Protein 3V4H (pdb70)

CATH classification: 2.30.110.20

Radius of gyration: 21.02 Å; Cα contacts (8 Å, |Δi|>4): 697; chains: 2; bounding box: 46×62×38 Å

B-factor: mean 67.13, std 16.19, range [36.01, 135.52]

Organism: Yersinia pestis (NCBI:txid632)

Solvent-accessible surface area: 14173 Å² total; per-residue (Å²): 101,50,2,0,100,8,51,68,4,88,0,69,4,161,32,95,109,8,79,64,19,0,89,9,56,55,84,96,59,89,78,62,134,230,158,29,77,46,44,49,0,10,3,16,0,72,1,8,36,0,0,0,43,0,0,25,31,2,11,125,36,91,105,4,162,85,2,46,0,3,16,29,162,136,60,57,51,18,17,0,86,2,50,48,1,50,1,14,89,0,41,4,46,9,36,112,162,96,94,6,114,1,58,0,69,1,38,22,55,93,11,45,67,27,103,20,87,60,122,157,134,67,23,74,99,69,52,116,82,86,126,78,10,1,0,114,8,59,72,3,87,0,89,5,150,33,94,113,8,104,62,15,1,68,2,11,30,6,66,2,39,0,23,149,235,18,74,48,41,44,0,10,2,14,1,39,68,22,98,0,7,88,62,0,70,44,32,34,138,128,35,103,112,3,162,79,2,51,0,2,4,30,83,132,136,62,57,8,0,20,0,101,2,58,54,0,58,3,61,122,29,76,100,74,53,91,192,179,90,143,57,109,2,63,0,73,0,42,25,61,104,3,46,1,32,12,40,46,159,216,73,40,86,30,53,3,97,49,74,148

Secondary structure (DSSP, 8-state):
-EEEEETTB------STTTTSEEPSEEE--EE----EEPPEEEEEES-TTHHHHHHHHHHT--EEEEEEEEE---EEEEEEEEEEEEEEEEEEEES----EEEEEEE-SEEEEEEEE-----EEEEEEEE-/-EEEEETTB------STTTTSEEPSEEEEEEE---EEPPEEEEEES-TTHHHHHHHHHHT-EEEEEEEEEE----EEEEEEEEEEEEEEEEEE-----S-EEEEEEE-SEEEEEEE-----EEEEEEE-

Nearest PDB structures (foldseek):
  3v4h-assembly1_B  TM=1.008E+00  e=1.079E-26  Yersinia pestis
  3v4h-assembly1_A  TM=9.904E-01  e=1.139E-23  Yersinia pestis
  4tv4-assembly1_A-2  TM=9.757E-01  e=1.762E-17  Burkholderia pseudomallei 1710b
  4tv4-assembly1_C-2  TM=9.560E-01  e=6.216E-17  Burkholderia pseudomallei 1710b
  4hkh-assembly2_B  TM=8.668E-01  e=2.189E-11  Escherichia coli 042

Sequence (260 aa):
DMFIKIDGIEGESLDANHKNEIQVLAWNWDVAQHKASVSDFCCFAHYIDKASPNLLSYCLLGKHIKNVQFVLRKPLEYLTIKFTDVIITRVDMAGSLEDRPREEIRFSFTKMTQDYVMQNAKSGVISANYDVDMFIKIDGIEGESLDANHKNEIQVLAWNWDVAQKASVSDFCCFAHYIDKASPNLLSYCLLGKHIKNVQFVLRKAPLEYLTIKFTDVIITRVDMAGSLETRPREEIRFSFTKMTQDYVMQKSGVISANYDV

Structure (mmCIF, N/CA/C/O backbone):
data_3V4H
#
_entry.id   3V4H
#
_cell.length_a   148.550
_cell.length_b   148.550
_cell.length_c   82.573
_cell.angle_alpha   90.00
_cell.angle_beta   90.00
_cell.angle_gamma   120.00
#
_symmetry.space_group_name_H-M   'H 3 2'
#
loop_
_entity.id
_entity.type
_entity.pdbx_description
1 polymer 'hypothetical protein'
2 water water
#
loop_
_atom_site.group_PDB
_atom_site.id
_atom_site.type_symbol
_atom_site.label_atom_id
_atom_site.label_alt_id
_atom_site.label_comp_id
_atom_site.label_asym_id
_atom_site.label_entity_id
_atom_site.label_seq_id
_atom_site.pdbx_PDB_ins_code
_atom_site.Cartn_x
_atom_site.Cartn_y
_atom_site.Cartn_z
_atom_site.occupancy
_atom_site.B_iso_or_equiv
_atom_site.auth_seq_id
_atom_site.auth_comp_id
_atom_site.auth_asym_id
_atom_site.auth_atom_id
_atom_site.pdbx_PDB_model_num
ATOM 1 N N . ASP A 1 28 ? 26.419 6.284 4.274 1.00 57.02 4 ASP A N 1
ATOM 2 C CA . ASP A 1 28 ? 27.345 5.214 4.743 1.00 56.67 4 ASP A CA 1
ATOM 3 C C . ASP A 1 28 ? 27.694 5.474 6.184 1.00 55.96 4 ASP A C 1
ATOM 4 O O . ASP A 1 28 ? 28.106 6.602 6.578 1.00 55.43 4 ASP A O 1
ATOM 9 N N . MET A 1 29 ? 27.625 4.420 6.967 1.00 48.93 5 MET A N 1
ATOM 10 C CA . MET A 1 29 ? 27.793 4.539 8.406 1.00 49.34 5 MET A CA 1
ATOM 11 C C . MET A 1 29 ? 28.733 3.449 8.871 1.00 46.98 5 MET A C 1
ATOM 12 O O . MET A 1 29 ? 28.566 2.287 8.495 1.00 46.03 5 MET A O 1
ATOM 17 N N . PHE A 1 30 ? 29.696 3.794 9.718 1.00 46.87 6 PHE A N 1
ATOM 18 C CA . PHE A 1 30 ? 30.671 2.806 10.181 1.00 46.89 6 PHE A CA 1
ATOM 19 C C . PHE A 1 30 ? 30.871 2.911 11.653 1.00 46.11 6 PHE A C 1
ATOM 20 O O . PHE A 1 30 ? 30.855 4.009 12.194 1.00 48.77 6 PHE A O 1
ATOM 28 N N . ILE A 1 31 ? 31.135 1.796 12.294 1.00 46.76 7 ILE A N 1
ATOM 29 C CA . ILE A 1 31 ? 31.591 1.846 13.683 1.00 49.61 7 ILE A CA 1
ATOM 30 C C . ILE A 1 31 ? 32.860 1.002 13.832 1.00 50.84 7 ILE A C 1
ATOM 31 O O . ILE A 1 31 ? 32.945 -0.139 13.343 1.00 50.83 7 ILE A O 1
ATOM 36 N N . LYS A 1 32 ? 33.870 1.572 14.472 1.00 52.98 8 LYS A N 1
ATOM 37 C CA . LYS A 1 32 ? 35.155 0.895 14.690 1.00 55.21 8 LYS A CA 1
ATOM 38 C C . LYS A 1 32 ? 35.291 0.661 16.186 1.00 56.03 8 LYS A C 1
ATOM 39 O O . LYS A 1 32 ? 35.310 1.613 16.949 1.00 53.90 8 LYS A O 1
ATOM 45 N N . ILE A 1 33 ? 35.344 -0.594 16.600 1.00 56.94 9 ILE A N 1
ATOM 46 C CA . ILE A 1 33 ? 35.306 -0.936 18.023 1.00 60.06 9 ILE A CA 1
ATOM 47 C C . ILE A 1 33 ? 36.625 -1.617 18.430 1.00 62.71 9 ILE A C 1
ATOM 48 O O . ILE A 1 33 ? 37.014 -2.626 17.837 1.00 61.52 9 ILE A O 1
ATOM 53 N N . ASP A 1 34 ? 37.308 -1.093 19.427 1.00 63.44 10 ASP A N 1
ATOM 54 C CA . ASP A 1 34 ? 38.607 -1.628 19.788 1.00 68.55 10 ASP A CA 1
ATOM 55 C C . ASP A 1 34 ? 38.581 -3.092 20.067 1.00 70.22 10 ASP A C 1
ATOM 56 O O . ASP A 1 34 ? 37.821 -3.558 20.865 1.00 71.87 10 ASP A O 1
ATOM 61 N N . GLY A 1 35 ? 39.448 -3.814 19.399 1.00 71.79 11 GLY A N 1
ATOM 62 C CA . GLY A 1 35 ? 39.550 -5.255 19.571 1.00 73.51 11 GLY A CA 1
ATOM 63 C C . GLY A 1 35 ? 38.479 -6.076 18.855 1.00 69.99 11 GLY A C 1
ATOM 64 O O . GLY A 1 35 ? 38.532 -7.284 18.887 1.00 70.23 11 GLY A O 1
ATOM 65 N N . ILE A 1 36 ? 37.506 -5.447 18.206 1.00 66.28 12 ILE A N 1
ATOM 66 C CA . ILE A 1 36 ? 36.450 -6.207 17.582 1.00 64.32 12 ILE A CA 1
ATOM 67 C C . ILE A 1 36 ? 36.306 -5.722 16.134 1.00 67.00 12 ILE A C 1
ATOM 68 O O . ILE A 1 36 ? 35.569 -4.750 15.822 1.00 61.31 12 ILE A O 1
ATOM 73 N N . GLU A 1 37 ? 36.982 -6.428 15.241 1.00 65.51 13 GLU A N 1
ATOM 74 C CA . GLU A 1 37 ? 36.855 -6.149 13.827 1.00 64.93 13 GLU A CA 1
ATOM 75 C C . GLU A 1 37 ? 35.507 -6.544 13.198 1.00 59.68 13 GLU A C 1
ATOM 76 O O . GLU A 1 37 ? 34.890 -7.534 13.577 1.00 58.60 13 GLU A O 1
ATOM 82 N N . GLY A 1 38 ? 35.080 -5.773 12.211 1.00 56.53 14 GLY A N 1
ATOM 83 C CA . GLY A 1 38 ? 33.944 -6.163 11.366 1.00 55.21 14 GLY A CA 1
ATOM 84 C C . GLY A 1 38 ? 34.509 -6.631 10.055 1.00 56.14 14 GLY A C 1
ATOM 85 O O . GLY A 1 38 ? 35.654 -7.075 10.007 1.00 59.24 14 GLY A O 1
ATOM 86 N N . GLU A 1 39 ? 33.748 -6.494 8.981 1.00 55.52 15 GLU A N 1
ATOM 87 C CA . GLU A 1 39 ? 34.191 -6.973 7.687 1.00 58.47 15 GLU A CA 1
ATOM 88 C C . GLU A 1 39 ? 33.805 -6.042 6.522 1.00 55.57 15 GLU A C 1
ATOM 89 O O . GLU A 1 39 ? 33.724 -6.484 5.392 1.00 56.37 15 GLU A O 1
ATOM 95 N N . SER A 1 40 ? 33.627 -4.754 6.787 1.00 52.50 16 SER A N 1
ATOM 96 C CA . SER A 1 40 ? 33.472 -3.774 5.716 1.00 51.18 16 SER A CA 1
ATOM 97 C C . SER A 1 40 ? 34.628 -3.858 4.730 1.00 54.33 16 SER A C 1
ATOM 98 O O . SER A 1 40 ? 35.822 -3.920 5.111 1.00 52.70 16 SER A O 1
ATOM 101 N N . LEU A 1 41 ? 34.256 -3.801 3.457 1.00 53.70 17 LEU A N 1
ATOM 102 C CA . LEU A 1 41 ? 35.189 -3.737 2.372 1.00 56.41 17 LEU A CA 1
ATOM 103 C C . LEU A 1 41 ? 35.373 -2.328 1.834 1.00 56.21 17 LEU A C 1
ATOM 104 O O . LEU A 1 41 ? 35.912 -2.191 0.762 1.00 58.09 17 LEU A O 1
ATOM 109 N N . ASP A 1 42 ? 34.937 -1.295 2.570 1.00 54.23 18 ASP A N 1
ATOM 110 C CA . ASP A 1 42 ? 35.228 0.095 2.232 1.00 54.47 18 ASP A CA 1
ATOM 111 C C . ASP A 1 42 ? 36.750 0.371 2.384 1.00 56.92 18 ASP A C 1
ATOM 112 O O . ASP A 1 42 ? 37.386 -0.120 3.312 1.00 57.15 18 ASP A O 1
ATOM 117 N N . ALA A 1 43 ? 37.309 1.158 1.469 1.00 56.39 19 ALA A N 1
ATOM 118 C CA . ALA A 1 43 ? 38.733 1.419 1.392 1.00 59.19 19 ALA A CA 1
ATOM 119 C C . ALA A 1 43 ? 39.211 2.120 2.663 1.00 60.31 19 ALA A C 1
ATOM 120 O O . ALA A 1 43 ? 40.237 1.764 3.243 1.00 61.20 19 ALA A O 1
ATOM 122 N N . ASN A 1 44 ? 38.459 3.129 3.083 1.00 60.03 20 ASN A N 1
ATOM 123 C CA . ASN A 1 44 ? 38.827 3.932 4.247 1.00 60.08 20 ASN A CA 1
ATOM 124 C C . ASN A 1 44 ? 38.378 3.351 5.570 1.00 59.93 20 ASN A C 1
ATOM 125 O O . ASN A 1 44 ? 38.778 3.855 6.601 1.00 59.89 20 ASN A O 1
ATOM 130 N N . HIS A 1 45 ? 37.561 2.302 5.552 1.00 58.36 21 HIS A N 1
ATOM 131 C CA . HIS A 1 45 ? 37.030 1.721 6.801 1.00 58.51 21 HIS A CA 1
ATOM 132 C C . HIS A 1 45 ? 37.146 0.225 6.837 1.00 60.13 21 HIS A C 1
ATOM 133 O O . HIS A 1 45 ? 36.295 -0.476 7.423 1.00 58.54 21 HIS A O 1
ATOM 140 N N . LYS A 1 46 ? 38.241 -0.263 6.247 1.00 63.90 22 LYS A N 1
ATOM 141 C CA . LYS A 1 46 ? 38.479 -1.701 6.081 1.00 66.20 22 LYS A CA 1
ATOM 142 C C . LYS A 1 46 ? 38.363 -2.353 7.432 1.00 63.40 22 LYS A C 1
ATOM 143 O O . LYS A 1 46 ? 38.923 -1.865 8.398 1.00 61.21 22 LYS A O 1
ATOM 147 N N . ASN A 1 47 ? 37.602 -3.434 7.497 1.00 60.63 23 ASN A N 1
ATOM 148 C CA . ASN A 1 47 ? 37.493 -4.224 8.717 1.00 63.02 23 ASN A CA 1
ATOM 149 C C . ASN A 1 47 ? 36.814 -3.563 9.907 1.00 59.35 23 ASN A C 1
ATOM 150 O O . ASN A 1 47 ? 36.923 -4.023 11.020 1.00 61.48 23 ASN A O 1
ATOM 155 N N . GLU A 1 48 ? 36.084 -2.492 9.658 1.00 59.17 24 GLU A N 1
ATOM 156 C CA . GLU A 1 48 ? 35.191 -1.939 10.634 1.00 57.38 24 GLU A CA 1
ATOM 157 C C . GLU A 1 48 ? 33.785 -2.520 10.403 1.00 55.42 24 GLU A C 1
ATOM 158 O O . GLU A 1 48 ? 33.554 -3.323 9.470 1.00 52.68 24 GLU A O 1
ATOM 164 N N . ILE A 1 49 ? 32.851 -2.106 11.249 1.00 54.36 25 ILE A N 1
ATOM 165 C CA . ILE A 1 49 ? 31.468 -2.611 11.178 1.00 54.10 25 ILE A CA 1
ATOM 166 C C . ILE A 1 49 ? 30.565 -1.642 10.428 1.00 52.92 25 ILE A C 1
ATOM 167 O O . ILE A 1 49 ? 30.454 -0.471 10.789 1.00 51.39 25 ILE A O 1
ATOM 172 N N . GLN A 1 50 ? 29.897 -2.123 9.391 1.00 52.02 26 GLN A N 1
ATOM 173 C CA . GLN A 1 50 ? 28.890 -1.307 8.694 1.00 53.04 26 GLN A CA 1
ATOM 174 C C . GLN A 1 50 ? 27.600 -1.220 9.490 1.00 49.92 26 GLN A C 1
ATOM 175 O O . GLN A 1 50 ? 27.033 -2.244 9.892 1.00 50.67 26 GLN A O 1
ATOM 181 N N . VAL A 1 51 ? 27.108 -0.002 9.680 1.00 47.19 27 VAL A N 1
ATOM 182 C CA . VAL A 1 51 ? 25.938 0.236 10.512 1.00 45.44 27 VAL A CA 1
ATOM 183 C C . VAL A 1 51 ? 24.726 0.450 9.609 1.00 44.51 27 VAL A C 1
ATOM 184 O O . VAL A 1 51 ? 24.783 1.179 8.606 1.00 45.48 27 VAL A O 1
ATOM 188 N N . LEU A 1 52 ? 23.624 -0.159 10.019 1.00 42.51 28 LEU A N 1
ATOM 189 C CA . LEU A 1 52 ? 22.339 -0.078 9.323 1.00 42.27 28 LEU A CA 1
ATOM 190 C C . LEU A 1 52 ? 21.444 0.965 9.960 1.00 40.78 28 LEU A C 1
ATOM 191 O O . LEU A 1 52 ? 20.630 1.562 9.298 1.00 36.89 28 LEU A O 1
ATOM 196 N N . ALA A 1 53 ? 21.568 1.210 11.268 1.00 36.01 29 ALA A N 1
ATOM 197 C CA . ALA A 1 53 ? 20.666 2.169 11.904 1.00 37.52 29 ALA A CA 1
ATOM 198 C C . ALA A 1 53 ? 21.246 2.431 13.287 1.00 37.95 29 ALA A C 1
ATOM 199 O O . ALA A 1 53 ? 22.106 1.640 13.716 1.00 37.15 29 ALA A O 1
ATOM 201 N N . TRP A 1 54 ? 20.875 3.548 13.885 1.00 38.61 30 TRP A N 1
ATOM 202 C CA . TRP A 1 54 ? 21.376 3.938 15.208 1.00 40.77 30 TRP A CA 1
ATOM 203 C C . TRP A 1 54 ? 20.511 4.928 15.889 1.00 40.94 30 TRP A C 1
ATOM 204 O O . TRP A 1 54 ? 19.714 5.597 15.269 1.00 38.55 30 TRP A O 1
ATOM 215 N N . ASN A 1 55 ? 20.694 5.096 17.201 1.00 39.85 31 ASN A N 1
ATOM 216 C CA . ASN A 1 55 ? 20.017 6.145 17.860 1.00 41.79 31 ASN A CA 1
ATOM 217 C C . ASN A 1 55 ? 20.658 6.346 19.225 1.00 43.98 31 ASN A C 1
ATOM 218 O O . ASN A 1 55 ? 21.438 5.507 19.629 1.00 42.34 31 ASN A O 1
ATOM 223 N N . TRP A 1 56 ? 20.424 7.521 19.802 1.00 43.14 32 TRP A N 1
ATOM 224 C CA . TRP A 1 56 ? 21.050 7.960 21.044 1.00 47.87 32 TRP A CA 1
ATOM 225 C C . TRP A 1 56 ? 20.319 9.171 21.516 1.00 49.21 32 TRP A C 1
ATOM 226 O O . TRP A 1 56 ? 19.919 10.032 20.700 1.00 48.54 32 TRP A O 1
ATOM 237 N N . ASP A 1 57 ? 20.073 9.269 22.805 1.00 54.54 33 ASP A N 1
ATOM 238 C CA . ASP A 1 57 ? 19.490 10.513 23.320 1.00 57.52 33 ASP A CA 1
ATOM 239 C C . ASP A 1 57 ? 19.917 10.926 24.691 1.00 58.02 33 ASP A C 1
ATOM 240 O O . ASP A 1 57 ? 20.423 10.160 25.454 1.00 55.59 33 ASP A O 1
ATOM 245 N N . VAL A 1 58 ? 19.629 12.187 24.950 1.00 60.73 34 VAL A N 1
ATOM 246 C CA . VAL A 1 58 ? 20.016 12.889 26.113 1.00 66.33 34 VAL A CA 1
ATOM 247 C C . VAL A 1 58 ?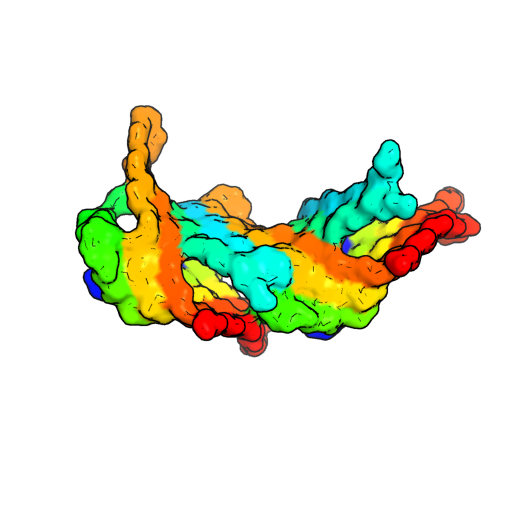 18.840 13.791 26.468 1.00 66.07 34 VAL A C 1
ATOM 248 O O . VAL A 1 58 ? 18.230 14.449 25.590 1.00 58.89 34 VAL A O 1
ATOM 252 N N . ALA A 1 59 ? 18.535 13.836 27.751 1.00 67.57 35 ALA A N 1
ATOM 253 C CA . ALA A 1 59 ? 17.386 14.564 28.250 1.00 72.53 35 ALA A CA 1
ATOM 254 C C . ALA A 1 59 ? 17.730 15.213 29.583 1.00 77.87 35 ALA A C 1
ATOM 255 O O . ALA A 1 59 ? 18.508 14.668 30.371 1.00 77.76 35 ALA A O 1
ATOM 257 N N . GLN A 1 60 ? 17.152 16.380 29.829 1.00 82.22 36 GLN A N 1
ATOM 258 C CA . GLN A 1 60 ? 17.386 17.098 31.073 1.00 88.77 36 GLN A CA 1
ATOM 259 C C . GLN A 1 60 ? 16.075 17.117 31.868 1.00 96.79 36 GLN A C 1
ATOM 260 O O . GLN A 1 60 ? 15.100 17.729 31.445 1.00 102.42 36 GLN A O 1
ATOM 266 N N . HIS A 1 61 ? 16.051 16.414 32.997 1.00 105.65 37 HIS A N 1
ATOM 267 C CA . HIS A 1 61 ? 14.851 16.295 33.835 1.00 112.05 37 HIS A CA 1
ATOM 268 C C . HIS A 1 61 ? 14.355 17.630 34.321 1.00 112.16 37 HIS A C 1
ATOM 269 O O . HIS A 1 61 ? 13.388 18.179 33.787 1.00 104.53 37 HIS A O 1
ATOM 276 N N . LYS A 1 74 ? 22.066 16.944 36.307 1.00 94.93 50 LYS A N 1
ATOM 277 C CA . LYS A 1 74 ? 22.929 16.261 35.370 1.00 91.64 50 LYS A CA 1
ATOM 278 C C . LYS A 1 74 ? 22.066 15.584 34.319 1.00 90.10 50 LYS A C 1
ATOM 279 O O . LYS A 1 74 ? 21.043 14.966 34.620 1.00 91.24 50 LYS A O 1
ATOM 282 N N . ALA A 1 75 ? 22.480 15.721 33.073 1.00 83.62 51 ALA A N 1
ATOM 283 C CA . ALA A 1 75 ? 21.764 15.125 31.975 1.00 79.87 51 ALA A CA 1
ATOM 284 C C . ALA A 1 75 ? 21.596 13.617 32.182 1.00 79.04 51 ALA A C 1
ATOM 285 O O . ALA A 1 75 ? 22.468 12.970 32.755 1.00 76.43 51 ALA A O 1
ATOM 287 N N . SER A 1 76 ? 20.454 13.084 31.737 1.00 77.34 52 SER A N 1
ATOM 288 C CA . SER A 1 76 ? 20.268 11.640 31.536 1.00 79.59 52 SER A CA 1
ATOM 289 C C . SER A 1 76 ? 20.631 11.304 30.098 1.00 73.97 52 SER A C 1
ATOM 290 O O . SER A 1 76 ? 19.980 11.800 29.159 1.00 70.94 52 SER A O 1
ATOM 293 N N . VAL A 1 77 ? 21.652 10.459 29.954 1.00 71.03 53 VAL A N 1
ATOM 294 C CA . VAL A 1 77 ? 22.312 10.170 28.698 1.00 69.44 53 VAL A CA 1
ATOM 295 C C . VAL A 1 77 ? 22.090 8.702 28.356 1.00 68.77 53 VAL A C 1
ATOM 296 O O . VAL A 1 77 ? 22.549 7.856 29.081 1.00 72.98 53 VAL A O 1
ATOM 300 N N . SER A 1 78 ? 21.436 8.396 27.234 1.00 65.35 54 SER A N 1
ATOM 301 C CA . SER A 1 78 ? 21.155 6.985 26.926 1.00 61.35 54 SER A CA 1
ATOM 302 C C . SER A 1 78 ? 22.378 6.187 26.425 1.00 58.80 54 SER A C 1
ATOM 303 O O . SER A 1 78 ? 23.429 6.750 26.110 1.00 56.91 54 SER A O 1
ATOM 306 N N . ASP A 1 79 ? 22.234 4.864 26.396 1.00 56.96 55 ASP A N 1
ATOM 307 C CA . ASP A 1 79 ? 23.206 3.968 25.803 1.00 55.14 55 ASP A CA 1
ATOM 308 C C . ASP A 1 79 ? 23.203 4.331 24.358 1.00 50.20 55 ASP A C 1
ATOM 309 O O . ASP A 1 79 ? 22.185 4.771 23.902 1.00 47.21 55 ASP A O 1
ATOM 314 N N . PHE A 1 80 ? 24.327 4.228 23.667 1.00 49.82 56 PHE A N 1
ATOM 315 C CA . PHE A 1 80 ? 24.338 4.354 22.176 1.00 46.44 56 PHE A CA 1
ATOM 316 C C . PHE A 1 80 ? 23.850 3.018 21.695 1.00 48.12 56 PHE A C 1
ATOM 317 O O . PHE A 1 80 ? 24.146 2.004 22.329 1.00 48.92 56 PHE A O 1
ATOM 325 N N A CYS A 1 81 ? 23.046 3.051 20.613 0.50 45.96 57 CYS A N 1
ATOM 326 N N B CYS A 1 81 ? 23.171 2.985 20.549 0.50 45.62 57 CYS A N 1
ATOM 327 C CA A CYS A 1 81 ? 22.397 1.909 19.979 0.50 46.68 57 CYS A CA 1
ATOM 328 C CA B CYS A 1 81 ? 22.514 1.793 20.082 0.50 46.22 57 CYS A CA 1
ATOM 329 C C A CYS A 1 81 ? 22.799 1.880 18.510 0.50 43.40 57 CYS A C 1
ATOM 330 C C B CYS A 1 81 ? 22.552 1.752 18.566 0.50 42.94 57 CYS A C 1
ATOM 331 O O A CYS A 1 81 ? 22.869 2.953 17.865 0.50 41.37 57 CYS A O 1
ATOM 332 O O B CYS A 1 81 ? 22.074 2.688 17.942 0.50 42.29 57 CYS A O 1
ATOM 337 N N . PHE A 1 82 ? 23.137 0.693 18.006 1.00 42.64 58 PHE A N 1
ATOM 338 C CA . PHE A 1 82 ? 23.251 0.480 16.548 1.00 43.54 58 PHE A CA 1
ATOM 339 C C . PHE A 1 82 ? 22.877 -0.936 16.194 1.00 45.54 58 PHE A C 1
ATOM 340 O O . PHE A 1 82 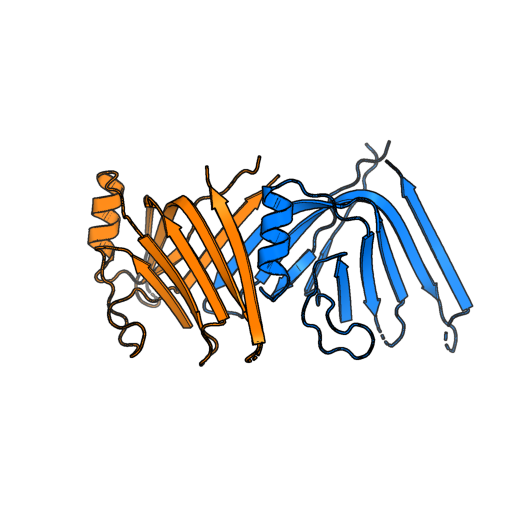? 22.916 -1.832 17.057 1.00 45.52 58 PHE A O 1
ATOM 348 N N . ALA A 1 83 ? 22.540 -1.094 14.919 1.00 40.76 59 ALA A N 1
ATOM 349 C CA . ALA A 1 83 ? 22.223 -2.329 14.235 1.00 42.62 59 ALA A CA 1
ATOM 350 C C . ALA A 1 83 ? 23.247 -2.636 13.142 1.00 42.91 59 ALA A C 1
ATOM 351 O O . ALA A 1 83 ? 23.668 -1.736 12.375 1.00 45.31 59 ALA A O 1
ATOM 353 N N . HIS A 1 84 ? 23.600 -3.909 12.994 1.00 45.31 60 HIS A N 1
ATOM 354 C CA . HIS A 1 84 ? 24.400 -4.395 11.844 1.00 45.56 60 HIS A CA 1
ATOM 355 C C . HIS A 1 84 ? 23.954 -5.792 11.472 1.00 47.92 60 HIS A C 1
ATOM 356 O O . HIS A 1 84 ? 23.243 -6.432 12.226 1.00 47.86 60 HIS A O 1
ATOM 363 N N . TYR A 1 85 ? 24.338 -6.278 10.290 1.00 48.72 61 TYR A N 1
ATOM 364 C CA . TYR A 1 85 ? 24.167 -7.687 9.984 1.00 49.87 61 TYR A CA 1
ATOM 365 C C . TYR A 1 85 ? 25.023 -8.543 10.894 1.00 51.09 61 TYR A C 1
ATOM 366 O O . TYR A 1 85 ? 26.075 -8.092 11.383 1.00 47.46 61 TYR A O 1
ATOM 375 N N . ILE A 1 86 ? 24.583 -9.775 11.129 1.00 51.87 62 ILE A N 1
ATOM 376 C CA . ILE A 1 86 ? 25.378 -10.698 11.948 1.00 53.75 62 ILE A CA 1
ATOM 377 C C . ILE A 1 86 ? 26.634 -10.942 11.147 1.00 55.71 62 ILE A C 1
ATOM 378 O O . ILE A 1 86 ? 26.575 -11.194 9.944 1.00 56.19 62 ILE A O 1
ATOM 383 N N . ASP A 1 87 ? 27.772 -10.730 11.795 1.00 54.87 63 ASP A N 1
ATOM 384 C CA . ASP A 1 87 ? 29.025 -10.746 11.091 1.00 57.01 63 ASP A CA 1
ATOM 385 C C . ASP A 1 87 ? 30.156 -11.188 12.019 1.00 59.16 63 ASP A C 1
ATOM 386 O O . ASP A 1 87 ? 29.910 -11.674 13.123 1.00 59.14 63 ASP A O 1
ATOM 391 N N . LYS A 1 88 ? 31.379 -11.037 11.511 1.00 61.77 64 LYS A N 1
ATOM 392 C CA . LYS A 1 88 ? 32.646 -11.316 12.211 1.00 64.64 64 LYS A CA 1
ATOM 393 C C . LYS A 1 88 ? 32.720 -10.730 13.637 1.00 62.63 64 LYS A C 1
ATOM 394 O O . LYS A 1 88 ? 33.242 -11.369 14.550 1.00 62.36 64 LYS A O 1
ATOM 400 N N . ALA A 1 89 ? 32.145 -9.550 13.837 1.00 59.84 65 ALA A N 1
ATOM 401 C CA . ALA A 1 89 ? 32.114 -8.901 15.149 1.00 58.75 65 ALA A CA 1
ATOM 402 C C . ALA A 1 89 ? 31.146 -9.518 16.159 1.00 57.81 65 ALA A C 1
ATOM 403 O O . ALA A 1 89 ? 31.382 -9.424 17.356 1.00 59.90 65 ALA A O 1
ATOM 405 N N . SER A 1 90 ? 30.091 -10.167 15.686 1.00 57.48 66 SER A N 1
ATOM 406 C CA . SER A 1 90 ? 28.980 -10.583 16.556 1.00 58.06 66 SER A CA 1
ATOM 407 C C . SER A 1 90 ? 29.378 -11.501 17.737 1.00 60.96 66 SER A C 1
ATOM 408 O O . SER A 1 90 ? 28.988 -11.275 18.879 1.00 62.26 66 SER A O 1
ATOM 411 N N . PRO A 1 91 ? 30.124 -12.565 17.477 1.00 63.20 67 PRO A N 1
ATOM 412 C CA . PRO A 1 91 ? 30.428 -13.383 18.658 1.00 66.24 67 PRO A CA 1
ATOM 413 C C . PRO A 1 91 ? 31.338 -12.684 19.700 1.00 66.85 67 PRO A C 1
ATOM 414 O O . PRO A 1 91 ? 31.241 -12.981 20.900 1.00 67.06 67 PRO A O 1
ATOM 418 N N . ASN A 1 92 ? 32.208 -11.777 19.245 1.00 67.97 68 ASN A N 1
ATOM 419 C CA . ASN A 1 92 ? 33.051 -10.988 20.150 1.00 67.41 68 ASN A CA 1
ATOM 420 C C . ASN A 1 92 ? 32.183 -9.998 20.917 1.00 65.89 68 ASN A C 1
ATOM 421 O O . ASN A 1 92 ? 32.354 -9.807 22.117 1.00 68.19 68 ASN A O 1
ATOM 426 N N . LEU A 1 93 ? 31.232 -9.377 20.231 1.00 64.87 69 LEU A N 1
ATOM 427 C CA . LEU A 1 93 ? 30.315 -8.454 20.898 1.00 62.80 69 LEU A CA 1
ATOM 428 C C . LEU A 1 93 ? 29.527 -9.201 21.962 1.00 63.38 69 LEU A C 1
ATOM 429 O O . LEU A 1 93 ? 29.362 -8.716 23.065 1.00 62.28 69 LEU A O 1
ATOM 434 N N . LEU A 1 94 ? 29.065 -10.404 21.639 1.00 66.44 70 LEU A N 1
ATOM 435 C CA . LEU A 1 94 ? 28.305 -11.201 22.606 1.00 67.85 70 LEU A CA 1
ATOM 436 C C . LEU A 1 94 ? 29.165 -11.583 23.836 1.00 69.32 70 LEU A C 1
ATOM 437 O O . LEU A 1 94 ? 28.696 -11.486 24.982 1.00 67.40 70 LEU A O 1
ATOM 442 N N . SER A 1 95 ? 30.412 -12.007 23.612 1.00 73.68 71 SER A N 1
ATOM 443 C CA . SER A 1 95 ? 31.344 -12.281 24.734 1.00 77.92 71 SER A CA 1
ATOM 444 C C . SER A 1 95 ? 31.539 -11.070 25.658 1.00 77.31 71 SER A C 1
ATOM 445 O O . SER A 1 95 ? 31.407 -11.205 26.871 1.00 77.66 71 SER A O 1
ATOM 448 N N . TYR A 1 96 ? 31.873 -9.908 25.085 1.00 75.00 72 TYR A N 1
ATOM 449 C CA . TYR A 1 96 ? 32.180 -8.702 25.881 1.00 75.99 72 TYR A CA 1
ATOM 450 C C . TYR A 1 96 ? 30.980 -8.323 26.722 1.00 74.88 72 TYR A C 1
ATOM 451 O O . TYR A 1 96 ? 31.118 -7.883 27.873 1.00 80.61 72 TYR A O 1
ATOM 460 N N . CYS A 1 97 ? 29.802 -8.521 26.149 1.00 72.33 73 CYS A N 1
ATOM 461 C CA . CYS A 1 97 ? 28.563 -8.296 26.857 1.00 71.18 73 CYS A CA 1
ATOM 462 C C . CYS A 1 97 ? 28.438 -9.237 28.042 1.00 73.67 73 CYS A C 1
ATOM 463 O O . CYS A 1 97 ? 28.344 -8.774 29.176 1.00 79.32 73 CYS A O 1
ATOM 466 N N . LEU A 1 98 ? 28.497 -10.543 27.784 1.00 73.79 74 LEU A N 1
ATOM 467 C CA . LEU A 1 98 ? 28.333 -11.580 28.826 1.00 75.16 74 LEU A CA 1
ATOM 468 C C . LEU A 1 98 ? 29.319 -11.399 29.971 1.00 78.27 74 LEU A C 1
ATOM 469 O O . LEU A 1 98 ? 28.954 -11.574 31.123 1.00 80.78 74 LEU A O 1
ATOM 474 N N . LEU A 1 99 ? 30.561 -11.043 29.648 1.00 79.42 75 LEU A N 1
ATOM 475 C CA . LEU A 1 99 ? 31.614 -10.845 30.649 1.00 82.80 75 LEU A CA 1
ATOM 476 C C . LEU A 1 99 ? 31.673 -9.438 31.290 1.00 82.02 75 LEU A C 1
ATOM 477 O O . LEU A 1 99 ? 32.291 -9.282 32.324 1.00 84.22 75 LEU A O 1
ATOM 482 N N . GLY A 1 100 ? 31.041 -8.422 30.700 1.00 78.45 76 GLY A N 1
ATOM 483 C CA . GLY A 1 100 ? 31.149 -7.049 31.232 1.00 78.39 76 GLY A CA 1
ATOM 484 C C . GLY A 1 100 ? 32.526 -6.462 30.976 1.00 80.51 76 GLY A C 1
ATOM 485 O O . GLY A 1 100 ? 33.089 -5.755 31.806 1.00 84.80 76 GLY A O 1
ATOM 486 N N . LYS A 1 101 ? 33.068 -6.777 29.812 1.00 81.84 77 LYS A N 1
ATOM 487 C CA . LYS A 1 101 ? 34.463 -6.529 29.497 1.00 84.39 77 LYS A CA 1
ATOM 488 C C . LYS A 1 101 ? 34.550 -5.117 28.928 1.00 81.90 77 LYS A C 1
ATOM 489 O O . LYS A 1 101 ? 33.725 -4.726 28.123 1.00 73.39 77 LYS A O 1
ATOM 495 N N . HIS A 1 102 ? 35.534 -4.337 29.337 1.00 80.84 78 HIS A N 1
ATOM 496 C CA . HIS A 1 102 ? 35.560 -2.937 28.930 1.00 79.93 78 HIS A CA 1
ATOM 497 C C . HIS A 1 102 ? 36.253 -2.830 27.619 1.00 76.67 78 HIS A C 1
ATOM 498 O O . HIS A 1 102 ? 37.121 -3.632 27.304 1.00 77.55 78 HIS A O 1
ATOM 505 N N . ILE A 1 103 ? 35.845 -1.835 26.837 1.00 74.62 79 ILE A N 1
ATOM 506 C CA . ILE A 1 103 ? 36.388 -1.571 25.506 1.00 71.99 79 ILE A CA 1
ATOM 507 C C . ILE A 1 103 ? 36.893 -0.139 25.546 1.00 71.47 79 ILE A C 1
ATOM 508 O O . ILE A 1 103 ? 36.169 0.750 25.995 1.00 73.33 79 ILE A O 1
ATOM 513 N N . LYS A 1 104 ? 38.113 0.097 25.076 1.00 73.18 80 LYS A N 1
ATOM 514 C CA . LYS A 1 104 ? 38.782 1.382 25.339 1.00 73.44 80 LYS A CA 1
ATOM 515 C C . LYS A 1 104 ? 38.247 2.528 24.483 1.00 71.63 80 LYS A C 1
ATOM 516 O O . LYS A 1 104 ? 37.987 3.614 24.995 1.00 68.34 80 LYS A O 1
ATOM 522 N N . ASN A 1 105 ? 38.068 2.265 23.190 1.00 68.08 81 ASN A N 1
ATOM 523 C CA . ASN A 1 105 ? 37.703 3.282 22.220 1.00 67.46 81 ASN A CA 1
ATOM 524 C C . ASN A 1 105 ? 36.725 2.676 21.241 1.00 63.52 81 ASN A C 1
ATOM 525 O O . ASN A 1 105 ? 36.906 1.521 20.830 1.00 61.10 81 ASN A O 1
ATOM 530 N N . VAL A 1 106 ? 35.700 3.463 20.901 1.00 61.32 82 VAL A N 1
ATOM 531 C CA . VAL A 1 106 ? 34.750 3.160 19.855 1.00 59.71 82 VAL A CA 1
ATOM 532 C C . VAL A 1 106 ? 34.585 4.441 19.064 1.00 58.82 82 VAL A C 1
ATOM 533 O O . VAL A 1 106 ? 34.443 5.519 19.660 1.00 57.44 82 VAL A O 1
ATOM 537 N N . GLN A 1 107 ? 34.632 4.322 17.738 1.00 57.05 83 GLN A N 1
ATOM 538 C CA . GLN A 1 107 ? 34.473 5.459 16.844 1.00 57.82 83 GLN A CA 1
ATOM 539 C C . GLN A 1 107 ? 33.382 5.201 15.786 1.00 53.99 83 GLN A C 1
ATOM 540 O O . GLN A 1 107 ? 33.471 4.263 14.979 1.00 52.16 83 GLN A O 1
ATOM 546 N N . PHE A 1 108 ? 32.378 6.066 15.788 1.00 51.20 84 PHE A N 1
ATOM 547 C CA . PHE A 1 108 ? 31.218 5.987 14.894 1.00 49.32 84 PHE A CA 1
ATOM 548 C C . PHE A 1 108 ? 31.262 7.113 13.886 1.00 48.23 84 PHE A C 1
ATOM 549 O O . PHE A 1 108 ? 31.532 8.243 14.239 1.00 51.63 84 PHE A O 1
ATOM 557 N N . VAL A 1 109 ? 31.082 6.798 12.621 1.00 47.21 85 VAL A N 1
ATOM 558 C CA . VAL A 1 109 ? 31.278 7.772 11.565 1.00 46.92 85 VAL A CA 1
ATOM 559 C C . VAL A 1 109 ? 30.131 7.729 10.560 1.00 45.66 85 VAL A C 1
ATOM 560 O O . VAL A 1 109 ? 29.722 6.627 10.066 1.00 46.60 85 VAL A O 1
ATOM 564 N N . LEU A 1 110 ? 29.605 8.901 10.224 1.00 46.11 86 LEU A N 1
ATOM 565 C CA . LEU A 1 110 ? 28.695 9.055 9.052 1.00 46.15 86 LEU A CA 1
ATOM 566 C C . LEU A 1 110 ? 29.375 9.780 7.943 1.00 49.20 86 LEU A C 1
ATOM 567 O O . LEU A 1 110 ? 30.077 10.764 8.176 1.00 48.98 86 LEU A O 1
ATOM 572 N N . ARG A 1 111 ? 29.102 9.353 6.715 1.00 51.34 87 ARG A N 1
ATOM 573 C CA . ARG A 1 111 ? 29.710 9.887 5.542 1.00 56.46 87 ARG A CA 1
ATOM 574 C C . ARG A 1 111 ? 28.640 10.204 4.506 1.00 63.84 87 ARG A C 1
ATOM 575 O O . ARG A 1 111 ? 27.665 9.464 4.384 1.00 63.78 87 ARG A O 1
ATOM 583 N N . LYS A 1 112 ? 28.831 11.294 3.767 1.00 66.48 88 LYS A N 1
ATOM 584 C CA . LYS A 1 112 ? 28.061 11.546 2.558 1.00 74.92 88 LYS A CA 1
ATOM 585 C C . LYS A 1 112 ? 28.513 10.558 1.492 1.00 70.70 88 LYS A C 1
ATOM 586 O O . LYS A 1 112 ? 27.712 9.758 1.045 1.00 75.41 88 LYS A O 1
ATOM 592 N N . PRO A 1 117 ? 32.937 12.509 -0.632 1.00 76.15 93 PRO A N 1
ATOM 593 C CA . PRO A 1 117 ? 32.291 11.751 0.418 1.00 74.12 93 PRO A CA 1
ATOM 594 C C . PRO A 1 117 ? 32.839 12.192 1.758 1.00 72.15 93 PRO A C 1
ATOM 595 O O . PRO A 1 117 ? 33.805 11.620 2.240 1.00 73.54 93 PRO A O 1
ATOM 599 N N . LEU A 1 118 ? 32.228 13.206 2.354 1.00 72.57 94 LEU A N 1
ATOM 600 C CA . LEU A 1 118 ? 32.788 13.847 3.540 1.00 68.87 94 LEU A CA 1
ATOM 601 C C . LEU A 1 118 ? 32.369 13.040 4.735 1.00 62.86 94 LEU A C 1
ATOM 602 O O . LEU A 1 118 ? 31.185 12.725 4.886 1.00 60.52 94 LEU A O 1
ATOM 607 N N . GLU A 1 119 ? 33.308 12.726 5.609 1.00 61.85 95 GLU A N 1
ATOM 608 C CA . GLU A 1 119 ? 32.929 12.145 6.881 1.00 60.91 95 GLU A CA 1
ATOM 609 C C . GLU A 1 119 ? 32.453 13.268 7.773 1.00 60.77 95 GLU A C 1
ATOM 610 O O . GLU A 1 119 ? 33.263 13.908 8.432 1.00 60.68 95 GLU A O 1
ATOM 616 N N . TYR A 1 120 ? 31.139 13.551 7.779 1.00 45.44 96 TYR A N 1
ATOM 617 C CA . TYR A 1 120 ? 30.707 14.845 8.307 1.00 44.29 96 TYR A CA 1
ATOM 618 C C . TYR A 1 120 ? 30.350 14.780 9.769 1.00 43.85 96 TYR A C 1
ATOM 619 O O . TYR A 1 120 ? 30.246 15.813 10.406 1.00 44.69 96 TYR A O 1
ATOM 628 N N . LEU A 1 121 ? 30.165 13.590 10.323 1.00 42.47 97 LEU A N 1
ATOM 629 C CA . LEU A 1 121 ? 29.910 13.461 11.764 1.00 41.83 97 LEU A CA 1
ATOM 630 C C . LEU A 1 121 ? 30.677 12.286 12.342 1.00 42.49 97 LEU A C 1
ATOM 631 O O . LEU A 1 121 ? 30.626 11.146 11.825 1.00 45.28 97 LEU A O 1
ATOM 636 N N . THR A 1 122 ? 31.409 12.539 13.404 1.00 45.79 98 THR A N 1
ATOM 637 C CA . THR A 1 122 ? 32.120 11.482 14.080 1.00 44.47 98 THR A CA 1
ATOM 638 C C . THR A 1 122 ? 31.801 11.567 15.545 1.00 46.89 98 THR A C 1
ATOM 639 O O . THR A 1 122 ? 31.786 12.655 16.149 1.00 49.10 98 THR A O 1
ATOM 643 N N . ILE A 1 123 ? 31.495 10.429 16.140 1.00 47.40 99 ILE A N 1
ATOM 644 C CA . ILE A 1 123 ? 31.301 10.378 17.587 1.00 47.03 99 ILE A CA 1
ATOM 645 C C . ILE A 1 123 ? 32.262 9.334 18.101 1.00 49.26 99 ILE A C 1
ATOM 646 O O . ILE A 1 123 ? 32.295 8.199 17.609 1.00 51.15 99 ILE A O 1
ATOM 651 N N . LYS A 1 124 ? 33.080 9.728 19.069 1.00 53.44 100 LYS A N 1
ATOM 652 C CA . LYS A 1 124 ? 34.051 8.845 19.614 1.00 55.21 100 LYS A CA 1
ATOM 653 C C . LYS A 1 124 ? 33.636 8.645 21.057 1.00 57.76 100 LYS A C 1
ATOM 654 O O . LYS A 1 124 ? 33.282 9.604 21.713 1.00 52.82 100 LYS A O 1
ATOM 660 N N . PHE A 1 125 ? 33.631 7.398 21.517 1.00 58.93 101 PHE A N 1
ATOM 661 C CA . PHE A 1 125 ? 33.273 7.071 22.881 1.00 59.20 101 PHE A CA 1
ATOM 662 C C . PHE A 1 125 ? 34.464 6.419 23.572 1.00 61.81 101 PHE A C 1
ATOM 663 O O . PHE A 1 125 ? 35.266 5.734 22.920 1.00 63.29 101 PHE A O 1
ATOM 671 N N . THR A 1 126 ? 34.559 6.638 24.887 1.00 59.30 102 THR A N 1
ATOM 672 C CA . THR A 1 126 ? 35.605 6.090 25.719 1.00 64.07 102 THR A CA 1
ATOM 673 C C . THR A 1 126 ? 35.073 5.208 26.828 1.00 64.87 102 THR A C 1
ATOM 674 O O . THR A 1 126 ? 34.054 5.530 27.437 1.00 62.56 102 THR A O 1
ATOM 678 N N . ASP A 1 127 ? 35.801 4.116 27.089 1.00 65.27 103 ASP A N 1
ATOM 679 C CA . ASP A 1 127 ? 35.479 3.173 28.137 1.00 67.94 103 ASP A CA 1
ATOM 680 C C . ASP A 1 127 ? 34.065 2.624 27.984 1.00 66.91 103 ASP A C 1
ATOM 681 O O . ASP A 1 127 ? 33.185 2.912 28.793 1.00 69.05 103 ASP A O 1
ATOM 686 N N . VAL A 1 128 ? 33.890 1.795 26.955 1.00 63.98 104 VAL A N 1
ATOM 687 C CA . VAL A 1 128 ? 32.581 1.287 26.534 1.00 62.18 104 VAL A CA 1
ATOM 688 C C . VAL A 1 128 ? 32.293 -0.106 27.117 1.00 63.67 104 VAL A C 1
ATOM 689 O O . VAL A 1 128 ? 33.204 -0.946 27.226 1.00 65.95 104 VAL A O 1
ATOM 693 N N . ILE A 1 129 ? 31.054 -0.320 27.544 1.00 61.18 105 ILE A N 1
ATOM 694 C CA . ILE A 1 129 ? 30.583 -1.635 27.995 1.00 62.91 105 ILE A CA 1
ATOM 695 C C . ILE A 1 129 ? 29.331 -1.978 27.200 1.00 61.33 105 ILE A C 1
ATOM 696 O O . ILE A 1 129 ? 28.440 -1.149 27.046 1.00 59.21 105 ILE A O 1
ATOM 701 N N . ILE A 1 130 ? 29.301 -3.185 26.658 1.00 62.27 106 ILE A N 1
ATOM 702 C CA . ILE A 1 130 ? 28.205 -3.655 25.851 1.00 60.67 106 ILE A CA 1
ATOM 703 C C . ILE A 1 130 ? 27.127 -4.129 26.777 1.00 61.42 106 ILE A C 1
ATOM 704 O O . ILE A 1 130 ? 27.318 -5.071 27.523 1.00 68.93 106 ILE A O 1
ATOM 709 N N . THR A 1 131 ? 26.009 -3.417 26.754 1.00 59.97 107 THR A N 1
ATOM 710 C CA . THR A 1 131 ? 24.908 -3.594 27.696 1.00 60.21 107 THR A CA 1
ATOM 711 C C . THR A 1 131 ? 23.767 -4.461 27.150 1.00 61.78 107 THR A C 1
ATOM 712 O O . THR A 1 131 ? 22.950 -4.971 27.924 1.00 63.95 107 THR A O 1
ATOM 716 N N . ARG A 1 132 ? 23.708 -4.621 25.832 1.00 60.22 108 ARG A N 1
ATOM 717 C CA . ARG A 1 132 ? 22.611 -5.387 25.177 1.00 62.70 108 ARG A CA 1
ATOM 718 C C . ARG A 1 132 ? 22.980 -5.922 23.797 1.00 56.52 108 ARG A C 1
ATOM 719 O O . ARG A 1 132 ? 23.590 -5.222 23.013 1.00 53.48 108 ARG A O 1
ATOM 727 N N . VAL A 1 133 ? 22.638 -7.186 23.539 1.00 57.47 109 VAL A N 1
ATOM 728 C CA . VAL A 1 133 ? 22.762 -7.805 22.218 1.00 54.93 109 VAL A CA 1
ATOM 729 C C . VAL A 1 133 ? 21.458 -8.531 21.844 1.00 57.24 109 VAL A C 1
ATOM 730 O O . VAL A 1 133 ? 21.124 -9.551 22.452 1.00 54.61 109 VAL A O 1
ATOM 734 N N . ASP A 1 134 ? 20.720 -8.008 20.852 1.00 54.00 110 ASP A N 1
ATOM 735 C CA . ASP A 1 134 ? 19.437 -8.596 20.430 1.00 58.39 110 ASP A CA 1
ATOM 736 C C . ASP A 1 134 ? 19.620 -8.995 18.979 1.00 58.49 110 ASP A C 1
ATOM 737 O O . ASP A 1 134 ? 19.968 -8.132 18.182 1.00 56.73 110 ASP A O 1
ATOM 742 N N . MET A 1 135 ? 19.431 -10.274 18.646 1.00 55.50 111 MET A N 1
ATOM 743 C CA . MET A 1 135 ? 19.599 -10.753 17.267 1.00 57.92 111 MET A CA 1
ATOM 744 C C . MET A 1 135 ? 18.273 -11.327 16.761 1.00 54.99 111 MET A C 1
ATOM 745 O O . MET A 1 135 ? 17.462 -11.790 17.563 1.00 56.21 111 MET A O 1
ATOM 750 N N . ALA A 1 136 ? 18.064 -11.282 15.441 1.00 51.24 112 ALA A N 1
ATOM 751 C CA . ALA A 1 136 ? 16.844 -11.779 14.830 1.00 54.05 112 ALA A CA 1
ATOM 752 C C . ALA A 1 136 ? 16.957 -12.010 13.326 1.00 54.09 112 ALA A C 1
ATOM 753 O O . ALA A 1 136 ? 17.700 -11.313 12.619 1.00 50.75 112 ALA A O 1
ATOM 755 N N . GLY A 1 137 ? 16.237 -13.010 12.842 1.00 53.37 113 GLY A N 1
ATOM 756 C CA . GLY A 1 137 ? 16.230 -13.309 11.423 1.00 56.22 113 GLY A CA 1
ATOM 757 C C . GLY A 1 137 ? 14.843 -13.776 11.036 1.00 60.39 113 GLY A C 1
ATOM 758 O O . GLY A 1 137 ? 14.067 -14.209 11.890 1.00 63.40 113 GLY A O 1
ATOM 759 N N . SER A 1 138 ? 14.551 -13.727 9.745 1.00 63.36 114 SER A N 1
ATOM 760 C CA . SER A 1 138 ? 13.307 -14.230 9.202 1.00 69.36 114 SER A CA 1
ATOM 761 C C . SER A 1 138 ? 13.552 -14.544 7.738 1.00 74.50 114 SER A C 1
ATOM 762 O O . SER A 1 138 ? 14.564 -14.118 7.186 1.00 71.72 114 SER A O 1
ATOM 765 N N . LEU A 1 139 ? 12.646 -15.280 7.105 1.00 77.48 115 LEU A N 1
ATOM 766 C CA . LEU A 1 139 ? 12.770 -15.548 5.677 1.00 87.09 115 LEU A CA 1
ATOM 767 C C . LEU A 1 139 ? 12.725 -14.268 4.811 1.00 96.91 115 LEU A C 1
ATOM 768 O O . LEU A 1 139 ? 13.022 -14.314 3.620 1.00 105.64 115 LEU A O 1
ATOM 773 N N . GLU A 1 140 ? 12.370 -13.138 5.422 1.00 101.67 116 GLU A N 1
ATOM 774 C CA . GLU A 1 140 ? 12.285 -11.841 4.752 1.00 104.68 116 GLU A CA 1
ATOM 775 C C . GLU A 1 140 ? 13.499 -10.996 5.114 1.00 105.17 116 GLU A C 1
ATOM 776 O O . GLU A 1 140 ? 13.392 -9.875 5.632 1.00 104.59 116 GLU A O 1
ATOM 782 N N . ASP A 1 141 ? 14.659 -11.581 4.830 1.00 105.90 117 ASP A N 1
ATOM 783 C CA . ASP A 1 141 ? 15.950 -11.031 5.191 1.00 105.68 117 ASP A CA 1
ATOM 784 C C . ASP A 1 141 ? 16.271 -9.817 4.323 1.00 109.24 117 ASP A C 1
ATOM 785 O O . ASP A 1 141 ? 16.075 -9.858 3.105 1.00 113.00 117 ASP A O 1
ATOM 790 N N . ARG A 1 144 ? 19.820 -11.297 5.351 1.00 76.66 120 ARG A N 1
ATOM 791 C CA . ARG A 1 144 ? 20.720 -11.681 6.428 1.00 75.97 120 ARG A CA 1
ATOM 792 C C . ARG A 1 144 ? 20.114 -11.259 7.758 1.00 67.31 120 ARG A C 1
ATOM 793 O O . ARG A 1 144 ? 19.491 -10.223 7.853 1.00 67.67 120 ARG A O 1
ATOM 801 N N . PRO A 1 145 ? 20.251 -12.090 8.794 1.00 64.83 121 PRO A N 1
ATOM 802 C CA . PRO A 1 145 ? 19.785 -11.669 10.090 1.00 56.88 121 PRO A CA 1
ATOM 803 C C . PRO A 1 145 ? 20.568 -10.484 10.611 1.00 52.51 121 PRO A C 1
ATOM 804 O O . PRO A 1 145 ? 21.664 -10.189 10.148 1.00 51.14 121 PRO A O 1
ATOM 808 N N . ARG A 1 146 ? 20.013 -9.779 11.573 1.00 49.54 122 ARG A N 1
ATOM 809 C CA . ARG A 1 146 ? 20.696 -8.604 12.043 1.00 54.39 122 ARG A CA 1
ATOM 810 C C . ARG A 1 146 ? 20.663 -8.565 13.533 1.00 50.91 122 ARG A C 1
ATOM 811 O O . ARG A 1 146 ? 19.960 -9.331 14.149 1.00 55.14 122 ARG A O 1
ATOM 819 N N . GLU A 1 147 ? 21.391 -7.631 14.095 1.00 49.49 123 GLU A N 1
ATOM 820 C CA . GLU A 1 147 ? 21.574 -7.572 15.508 1.00 49.60 123 GLU A CA 1
ATOM 821 C C . GLU A 1 147 ? 21.700 -6.090 15.951 1.00 48.72 123 GLU A C 1
ATOM 822 O O . GLU A 1 147 ? 22.312 -5.274 15.290 1.00 48.15 123 GLU A O 1
ATOM 828 N N . GLU A 1 148 ? 21.026 -5.763 17.022 1.00 48.84 124 GLU A N 1
ATOM 829 C CA . GLU A 1 148 ? 21.089 -4.485 17.615 1.00 52.07 124 GLU A CA 1
ATOM 830 C C . GLU A 1 148 ? 22.033 -4.596 18.808 1.00 54.12 124 GLU A C 1
ATOM 831 O O . GLU A 1 148 ? 21.953 -5.549 19.608 1.00 56.35 124 GLU A O 1
ATOM 837 N N . ILE A 1 149 ? 22.905 -3.598 18.927 1.00 53.08 125 ILE A N 1
ATOM 838 C CA . ILE A 1 149 ? 23.881 -3.481 20.016 1.00 52.73 125 ILE A CA 1
ATOM 839 C C . ILE A 1 149 ? 23.669 -2.111 20.668 1.00 53.72 125 ILE A C 1
ATOM 840 O O . ILE A 1 149 ? 23.477 -1.101 19.945 1.00 47.65 125 ILE A O 1
ATOM 845 N N . ARG A 1 150 ? 23.541 -2.136 21.998 1.00 47.79 126 ARG A N 1
ATOM 846 C CA . ARG A 1 150 ? 23.576 -0.975 22.866 1.00 53.66 126 ARG A CA 1
ATOM 847 C C . ARG A 1 150 ? 24.806 -1.002 23.754 1.00 51.24 126 ARG A C 1
ATOM 848 O O . ARG A 1 150 ? 25.245 -2.078 24.155 1.00 54.67 126 ARG A O 1
ATOM 856 N N . PHE A 1 151 ? 25.368 0.163 24.054 1.00 51.24 127 PHE A N 1
ATOM 857 C CA . PHE A 1 151 ? 26.558 0.221 24.933 1.00 54.21 127 PHE A CA 1
ATOM 858 C C . PHE A 1 151 ? 26.647 1.439 25.832 1.00 53.80 127 PHE A C 1
ATOM 859 O O . PHE A 1 151 ? 26.091 2.508 25.540 1.00 55.03 127 PHE A O 1
ATOM 867 N N . SER A 1 152 ? 27.283 1.206 26.972 1.00 58.81 128 SER A N 1
ATOM 868 C CA . SER A 1 152 ? 27.639 2.207 27.980 1.00 58.38 128 SER A CA 1
ATOM 869 C C . SER A 1 152 ? 28.864 2.974 27.581 1.00 59.99 128 SER A C 1
ATOM 870 O O . SER A 1 152 ? 29.658 2.438 26.830 1.00 64.12 128 SER A O 1
ATOM 873 N N . PHE A 1 153 ? 29.068 4.172 28.151 1.00 59.99 129 PHE A N 1
ATOM 874 C CA . PHE A 1 153 ? 30.347 4.878 27.995 1.00 60.15 129 PHE A CA 1
ATOM 875 C C . PHE A 1 153 ? 30.544 5.942 29.087 1.00 63.66 129 PHE A C 1
ATOM 876 O O . PHE A 1 153 ? 29.590 6.437 29.695 1.00 67.05 129 PHE A O 1
ATOM 884 N N . THR A 1 154 ? 31.797 6.248 29.404 1.00 65.04 130 THR A N 1
ATOM 885 C CA . THR A 1 154 ? 32.074 7.251 30.424 1.00 65.76 130 THR A CA 1
ATOM 886 C C . THR A 1 154 ? 32.280 8.639 29.826 1.00 63.03 130 THR A C 1
ATOM 887 O O . THR A 1 154 ? 32.011 9.622 30.487 1.00 66.34 130 THR A O 1
ATOM 891 N N . LYS A 1 155 ? 32.750 8.712 28.580 1.00 60.64 131 LYS A N 1
ATOM 892 C CA . LYS A 1 155 ? 32.941 9.974 27.874 1.00 60.20 131 LYS A CA 1
ATOM 893 C C . LYS A 1 155 ? 32.600 9.809 26.413 1.00 58.84 131 LYS A C 1
ATOM 894 O O . LYS A 1 155 ? 32.639 8.696 25.887 1.00 56.71 131 LYS A O 1
ATOM 900 N N . MET A 1 156 ? 32.270 10.925 25.770 1.00 57.43 132 MET A N 1
ATOM 901 C CA . MET A 1 156 ? 32.127 10.957 24.321 1.00 56.40 132 MET A CA 1
ATOM 902 C C . MET A 1 156 ? 32.530 12.306 23.752 1.00 54.87 132 MET A C 1
ATOM 903 O O . MET A 1 156 ? 32.440 13.312 24.432 1.00 57.11 132 MET A O 1
ATOM 908 N N . THR A 1 157 ? 32.900 12.327 22.475 1.00 55.32 133 THR A N 1
ATOM 909 C CA . THR A 1 157 ? 33.097 13.564 21.731 1.00 54.52 133 THR A CA 1
ATOM 910 C C . THR A 1 157 ? 32.285 13.489 20.463 1.00 52.57 133 THR A C 1
ATOM 911 O O . THR A 1 157 ? 32.251 12.435 19.828 1.00 51.75 133 THR A O 1
ATOM 915 N N . GLN A 1 158 ? 31.616 14.579 20.089 1.00 51.33 134 GLN A N 1
ATOM 916 C CA . GLN A 1 158 ? 30.898 14.600 18.824 1.00 51.35 134 GLN A CA 1
ATOM 917 C C . GLN A 1 158 ? 31.436 15.739 18.006 1.00 51.80 134 GLN A C 1
ATOM 918 O O . GLN A 1 158 ? 31.426 16.888 18.468 1.00 53.68 134 GLN A O 1
ATOM 924 N N . ASP A 1 159 ? 31.902 15.423 16.796 1.00 50.70 135 ASP A N 1
ATOM 925 C CA . ASP A 1 159 ? 32.425 16.418 15.856 1.00 49.71 135 ASP A CA 1
ATOM 926 C C . ASP A 1 159 ? 31.592 16.467 14.600 1.00 48.44 135 ASP A C 1
ATOM 927 O O . ASP A 1 159 ? 31.375 15.426 13.955 1.00 47.39 135 ASP A O 1
ATOM 932 N N . TYR A 1 160 ? 31.115 17.655 14.248 1.00 44.17 136 TYR A N 1
ATOM 933 C CA . TYR A 1 160 ? 30.456 17.868 12.973 1.00 44.13 136 TYR A CA 1
ATOM 934 C C . TYR A 1 160 ? 31.353 18.740 12.081 1.00 47.55 136 TYR A C 1
ATOM 935 O O . TYR A 1 160 ? 31.785 19.851 12.476 1.00 46.22 136 TYR A O 1
ATOM 944 N N . VAL A 1 161 ? 31.635 18.247 10.895 1.00 47.56 137 VAL A N 1
ATOM 945 C CA . VAL A 1 161 ? 32.632 18.811 10.034 1.00 49.85 137 VAL A CA 1
ATOM 946 C C . VAL A 1 161 ? 31.893 19.579 8.943 1.00 57.03 137 VAL A C 1
ATOM 947 O O . VAL A 1 161 ? 31.053 19.004 8.273 1.00 55.62 137 VAL A O 1
ATOM 951 N N . MET A 1 162 ? 32.161 20.872 8.801 1.00 58.02 138 MET A N 1
ATOM 952 C CA . MET A 1 162 ? 31.608 21.684 7.708 1.00 64.90 138 MET A CA 1
ATOM 953 C C . MET A 1 162 ? 32.613 21.843 6.596 1.00 69.31 138 MET A C 1
ATOM 954 O O . MET A 1 162 ? 33.816 21.934 6.846 1.00 70.61 138 MET A O 1
ATOM 959 N N . GLN A 1 163 ? 32.111 21.942 5.378 1.00 73.60 139 GLN A N 1
ATOM 960 C CA . GLN A 1 163 ? 32.940 22.095 4.188 1.00 83.35 139 GLN A CA 1
ATOM 961 C C . GLN A 1 163 ? 32.351 23.229 3.360 1.00 83.03 139 GLN A C 1
ATOM 962 O O . GLN A 1 163 ? 31.145 23.480 3.445 1.00 81.24 139 GLN A O 1
ATOM 964 N N . ASN A 1 164 ? 33.183 23.925 2.585 1.00 87.92 140 ASN A N 1
ATOM 965 C CA . ASN A 1 164 ? 32.659 24.845 1.551 1.00 94.05 140 ASN A CA 1
ATOM 966 C C . ASN A 1 164 ? 33.037 24.440 0.121 1.00 99.98 140 ASN A C 1
ATOM 967 O O . ASN A 1 164 ? 34.003 23.688 -0.106 1.00 99.57 140 ASN A O 1
ATOM 972 N N . ALA A 1 165 ? 32.251 24.945 -0.833 1.00 101.40 141 ALA A N 1
ATOM 973 C CA . ALA A 1 165 ? 32.477 24.694 -2.254 1.00 101.88 141 ALA A CA 1
ATOM 974 C C . ALA A 1 165 ? 33.663 25.515 -2.776 1.00 103.01 141 ALA A C 1
ATOM 975 O O . ALA A 1 165 ? 34.822 25.114 -2.630 1.00 97.59 141 ALA A O 1
ATOM 977 N N . LYS A 1 169 ? 37.630 20.727 4.449 1.00 88.45 145 LYS A N 1
ATOM 978 C CA . LYS A 1 169 ? 36.764 21.373 5.421 1.00 85.83 145 LYS A CA 1
ATOM 979 C C . LYS A 1 169 ? 37.090 22.844 5.636 1.00 82.22 145 LYS A C 1
ATOM 980 O O . LYS A 1 169 ? 38.179 23.318 5.345 1.00 90.16 145 LYS A O 1
ATOM 984 N N . SER A 1 170 ? 36.099 23.562 6.125 1.00 74.77 146 SER A N 1
ATOM 985 C CA . SER A 1 170 ? 36.290 24.878 6.674 1.00 72.90 146 SER A CA 1
ATOM 986 C C . SER A 1 170 ? 36.506 24.728 8.173 1.00 65.06 146 SER A C 1
ATOM 987 O O . SER A 1 170 ? 37.090 25.586 8.801 1.00 61.27 146 SER A O 1
ATOM 990 N N . GLY A 1 171 ? 35.971 23.677 8.765 1.00 60.84 147 GLY A N 1
ATOM 991 C CA . GLY A 1 171 ? 35.948 23.625 10.209 1.00 60.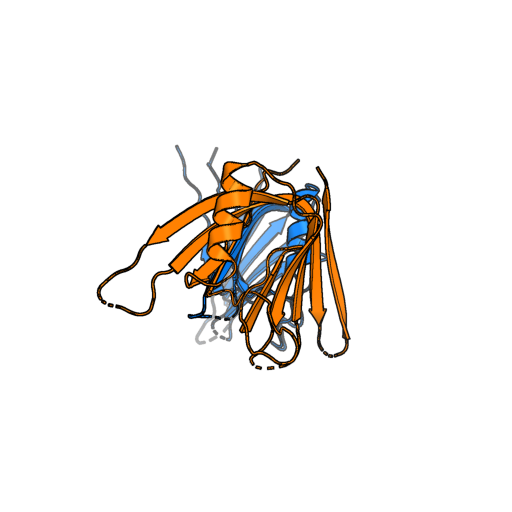12 147 GLY A CA 1
ATOM 992 C C . GLY A 1 171 ? 35.150 22.498 10.816 1.00 56.30 147 GLY A C 1
ATOM 993 O O . GLY A 1 171 ? 34.629 21.638 10.131 1.00 50.56 147 GLY A O 1
ATOM 994 N N . VAL A 1 172 ? 35.109 22.514 12.134 1.00 54.25 148 VAL A N 1
ATOM 995 C CA . VAL A 1 172 ? 34.493 21.468 12.910 1.00 50.01 148 VAL A CA 1
ATOM 996 C C . VAL A 1 172 ? 33.831 22.154 14.069 1.00 48.46 148 VAL A C 1
ATOM 997 O O . VAL A 1 172 ? 34.408 23.122 14.623 1.00 47.51 148 VAL A O 1
ATOM 1001 N N . ILE A 1 173 ? 32.631 21.701 14.419 1.00 45.74 149 ILE A N 1
ATOM 1002 C CA . ILE A 1 173 ? 31.954 22.098 15.662 1.00 48.23 149 ILE A CA 1
ATOM 1003 C C . ILE A 1 173 ? 31.861 20.879 16.528 1.00 45.81 149 ILE A C 1
ATOM 1004 O O . ILE A 1 173 ? 31.404 19.849 16.088 1.00 44.43 149 ILE A O 1
ATOM 1009 N N . SER A 1 174 ? 32.151 21.034 17.801 1.00 45.91 150 SER A N 1
ATOM 1010 C CA . SER A 1 174 ? 32.305 19.887 18.649 1.00 48.61 150 SER A CA 1
ATOM 1011 C C . SER A 1 174 ? 31.590 20.073 19.960 1.00 52.78 150 SER A C 1
ATOM 1012 O O . SER A 1 174 ? 31.401 21.199 20.459 1.00 54.77 150 SER A O 1
ATOM 1015 N N . ALA A 1 175 ? 31.290 18.948 20.565 1.00 54.11 151 ALA A N 1
ATOM 1016 C CA . ALA A 1 175 ? 30.738 18.928 21.876 1.00 55.47 151 ALA A CA 1
ATOM 1017 C C . ALA A 1 175 ? 31.452 17.767 22.494 1.00 56.31 151 ALA A C 1
ATOM 1018 O O . ALA A 1 175 ? 31.862 16.856 21.781 1.00 53.98 151 ALA A O 1
ATOM 1020 N N . ASN A 1 176 ? 31.610 17.788 23.802 1.00 59.25 152 ASN A N 1
ATOM 1021 C CA . ASN A 1 176 ? 32.102 16.617 24.489 1.00 65.80 152 ASN A CA 1
ATOM 1022 C C . ASN A 1 176 ? 31.421 16.478 25.843 1.00 69.06 152 ASN A C 1
ATOM 1023 O O . ASN A 1 176 ? 30.811 17.426 26.338 1.00 73.38 152 ASN A O 1
ATOM 1028 N N . TYR A 1 177 ? 31.482 15.295 26.438 1.00 69.29 153 TYR A N 1
ATOM 1029 C CA . TYR A 1 177 ? 30.825 15.092 27.737 1.00 71.90 153 TYR A CA 1
ATOM 1030 C C . TYR A 1 177 ? 31.467 13.949 28.485 1.00 71.39 153 TYR A C 1
ATOM 1031 O O . TYR A 1 177 ? 31.966 12.995 27.894 1.00 66.96 153 TYR A O 1
ATOM 1040 N N . ASP A 1 178 ? 31.402 14.051 29.799 1.00 77.23 154 ASP A N 1
ATOM 1041 C CA . ASP A 1 178 ? 32.085 13.145 30.673 1.00 80.90 154 ASP A CA 1
ATOM 1042 C C . ASP A 1 178 ? 31.143 12.811 31.803 1.00 86.29 154 ASP A C 1
ATOM 1043 O O . ASP A 1 178 ? 30.671 13.722 32.492 1.00 88.06 154 ASP A O 1
ATOM 1048 N N . VAL A 1 179 ? 30.847 11.524 31.996 1.00 87.94 155 VAL A N 1
ATOM 1049 C CA . VAL A 1 179 ? 30.255 11.091 33.275 1.00 93.28 155 VAL A CA 1
ATOM 1050 C C . VAL A 1 179 ? 31.236 11.390 34.412 1.00 96.04 155 VAL A C 1
ATOM 1051 O O . VAL A 1 179 ? 30.865 11.904 35.463 1.00 102.94 155 VAL A O 1
ATOM 1055 N N . ASP B 1 28 ? 18.982 -20.153 4.000 1.00 62.71 4 ASP B N 1
ATOM 1056 C CA . ASP B 1 28 ? 18.381 -21.381 4.624 1.00 60.13 4 ASP B CA 1
ATOM 1057 C C . ASP B 1 28 ? 18.814 -21.471 6.073 1.00 57.95 4 ASP B C 1
ATOM 1058 O O . ASP B 1 28 ? 19.964 -21.182 6.418 1.00 58.96 4 ASP B O 1
ATOM 1063 N N . MET B 1 29 ? 17.874 -21.827 6.921 1.00 52.23 5 MET B N 1
ATOM 1064 C CA . MET B 1 29 ? 18.077 -21.854 8.350 1.00 52.75 5 MET B CA 1
ATOM 1065 C C . MET B 1 29 ? 17.560 -23.223 8.828 1.00 51.53 5 MET B C 1
ATOM 1066 O O . MET B 1 29 ? 16.494 -23.661 8.416 1.00 50.16 5 MET B O 1
ATOM 1071 N N . PHE B 1 30 ? 18.302 -23.886 9.710 1.00 53.51 6 PHE B N 1
ATOM 1072 C CA . PHE B 1 30 ? 17.931 -25.233 10.173 1.00 54.25 6 PHE B CA 1
ATOM 1073 C C . PHE B 1 30 ? 18.214 -25.360 11.631 1.00 55.63 6 PHE B C 1
ATOM 1074 O O . PHE B 1 30 ? 19.131 -24.738 12.138 1.00 58.67 6 PHE B O 1
ATOM 1082 N N . ILE B 1 31 ? 17.429 -26.197 12.288 1.00 55.93 7 ILE B N 1
ATOM 1083 C CA . ILE B 1 31 ? 17.640 -26.495 13.699 1.00 56.76 7 ILE B CA 1
ATOM 1084 C C . ILE B 1 31 ? 17.502 -28.004 13.918 1.00 58.01 7 ILE B C 1
ATOM 1085 O O . ILE B 1 31 ? 16.490 -28.634 13.517 1.00 57.14 7 ILE B O 1
ATOM 1090 N N . LYS B 1 32 ? 18.557 -28.582 14.505 1.00 59.96 8 LYS B N 1
ATOM 1091 C CA . LYS B 1 32 ? 18.621 -30.007 14.858 1.00 61.88 8 LYS B CA 1
ATOM 1092 C C . LYS B 1 32 ? 18.433 -30.189 16.365 1.00 63.43 8 LYS B C 1
ATOM 1093 O O . LYS B 1 32 ? 19.266 -29.723 17.151 1.00 60.50 8 LYS B O 1
ATOM 1099 N N . ILE B 1 33 ? 17.343 -30.868 16.752 1.00 63.07 9 ILE B N 1
ATOM 1100 C CA . ILE B 1 33 ? 16.961 -31.056 18.144 1.00 64.91 9 ILE B CA 1
ATOM 1101 C C . ILE B 1 33 ? 17.086 -32.557 18.437 1.00 67.87 9 ILE B C 1
ATOM 1102 O O . ILE B 1 33 ? 16.479 -33.386 17.740 1.00 66.55 9 ILE B O 1
ATOM 1107 N N . ASP B 1 34 ? 17.931 -32.896 19.413 1.00 69.64 10 ASP B N 1
ATOM 1108 C CA . ASP B 1 34 ? 18.083 -34.298 19.864 1.00 75.24 10 ASP B CA 1
ATOM 1109 C C . ASP B 1 34 ? 16.747 -34.954 20.070 1.00 74.67 10 ASP B C 1
ATOM 1110 O O . ASP B 1 34 ? 15.878 -34.384 20.721 1.00 76.00 10 ASP B O 1
ATOM 1115 N N . GLY B 1 35 ? 16.581 -36.136 19.477 1.00 76.52 11 GLY B N 1
ATOM 1116 C CA . GLY B 1 35 ? 15.386 -36.947 19.681 1.00 76.11 11 GLY B CA 1
ATOM 1117 C C . GLY B 1 35 ? 14.123 -36.433 19.014 1.00 73.51 11 GLY B C 1
ATOM 1118 O O . GLY B 1 35 ? 13.115 -37.101 19.081 1.00 73.70 11 GLY B O 1
ATOM 1119 N N . ILE B 1 36 ? 14.169 -35.249 18.376 1.00 70.41 12 ILE B N 1
ATOM 1120 C CA . ILE B 1 36 ? 13.001 -34.647 17.748 1.00 66.94 12 ILE B CA 1
ATOM 1121 C C . ILE B 1 36 ? 13.270 -34.263 16.285 1.00 67.15 12 ILE B C 1
ATOM 1122 O O . ILE B 1 36 ? 13.714 -33.157 15.969 1.00 67.37 12 ILE B O 1
ATOM 1127 N N . GLU B 1 37 ? 12.894 -35.161 15.400 1.00 67.21 13 GLU B N 1
ATOM 1128 C CA . GLU B 1 37 ? 13.084 -35.030 13.969 1.00 67.54 13 GLU B CA 1
ATOM 1129 C C . GLU B 1 37 ? 12.080 -34.093 13.341 1.00 63.56 13 GLU B C 1
ATOM 1130 O O . GLU B 1 37 ? 10.937 -34.057 13.752 1.00 61.21 13 GLU B O 1
ATOM 1136 N N . GLY B 1 38 ? 12.525 -33.334 12.342 1.00 59.89 14 GLY B N 1
ATOM 1137 C CA . GLY B 1 38 ? 11.647 -32.576 11.460 1.00 56.83 14 GLY B CA 1
ATOM 1138 C C . GLY B 1 38 ? 11.609 -33.234 10.103 1.00 58.12 14 GLY B C 1
ATOM 1139 O O . GLY B 1 38 ? 11.962 -34.369 9.981 1.00 60.00 14 GLY B O 1
ATOM 1140 N N . GLU B 1 39 ? 11.260 -32.502 9.055 1.00 59.19 15 GLU B N 1
ATOM 1141 C CA . GLU B 1 39 ? 11.042 -33.124 7.753 1.00 60.68 15 GLU B CA 1
ATOM 1142 C C . GLU B 1 39 ? 11.743 -32.394 6.577 1.00 59.21 15 GLU B C 1
ATOM 1143 O O . GLU B 1 39 ? 11.422 -32.636 5.407 1.00 59.89 15 GLU B O 1
ATOM 1149 N N . SER B 1 40 ? 12.732 -31.546 6.863 1.00 56.59 16 SER B N 1
ATOM 1150 C CA . SER B 1 40 ? 13.552 -30.980 5.800 1.00 55.56 16 SER B CA 1
ATOM 1151 C C . SER B 1 40 ? 14.021 -32.054 4.824 1.00 58.87 16 SER B C 1
ATOM 1152 O O . SER B 1 40 ? 14.465 -33.132 5.225 1.00 57.43 16 SER B O 1
ATOM 1155 N N . LEU B 1 41 ? 13.940 -31.731 3.540 1.00 60.71 17 LEU B N 1
ATOM 1156 C CA . LEU B 1 41 ? 14.478 -32.553 2.469 1.00 63.28 17 LEU B CA 1
ATOM 1157 C C . LEU B 1 41 ? 15.779 -31.991 1.925 1.00 63.76 17 LEU B C 1
ATOM 1158 O O . LEU B 1 41 ? 16.232 -32.410 0.859 1.00 67.03 17 LEU B O 1
ATOM 1163 N N . ASP B 1 42 ? 16.421 -31.082 2.661 1.00 62.62 18 ASP B N 1
ATOM 1164 C CA . ASP B 1 42 ? 17.780 -30.637 2.282 1.00 62.77 18 ASP B CA 1
ATOM 1165 C C . ASP B 1 42 ? 18.799 -31.771 2.487 1.00 64.88 18 ASP B C 1
ATOM 1166 O O . ASP B 1 42 ? 18.733 -32.509 3.476 1.00 63.99 18 ASP B O 1
ATOM 1171 N N . ALA B 1 43 ? 19.746 -31.882 1.550 1.00 65.53 19 ALA B N 1
ATOM 1172 C CA . ALA B 1 43 ? 20.682 -32.999 1.484 1.00 68.87 19 ALA B CA 1
ATOM 1173 C C . ALA B 1 43 ? 21.571 -33.060 2.729 1.00 70.70 19 ALA B C 1
ATOM 1174 O O . ALA B 1 43 ? 21.754 -34.117 3.324 1.00 74.37 19 ALA B O 1
ATOM 1176 N N . ASN B 1 44 ? 22.079 -31.914 3.151 1.00 69.91 20 ASN B N 1
ATOM 1177 C CA . ASN B 1 44 ? 22.946 -31.835 4.329 1.00 71.88 20 ASN B CA 1
ATOM 1178 C C . ASN B 1 44 ? 22.216 -31.748 5.653 1.00 71.32 20 ASN B C 1
ATOM 1179 O O . ASN B 1 44 ? 22.808 -32.017 6.697 1.00 71.77 20 ASN B O 1
ATOM 1184 N N . HIS B 1 45 ? 20.935 -31.407 5.606 1.00 66.52 21 HIS B N 1
ATOM 1185 C CA . HIS B 1 45 ? 20.107 -31.302 6.809 1.00 66.63 21 HIS B CA 1
ATOM 1186 C C . HIS B 1 45 ? 18.851 -32.114 6.731 1.00 65.35 21 HIS B C 1
ATOM 1187 O O . HIS B 1 45 ? 17.798 -31.681 7.206 1.00 64.55 21 HIS B O 1
ATOM 1194 N N . LYS B 1 46 ? 18.942 -33.293 6.123 1.00 68.97 22 LYS B N 1
ATOM 1195 C CA . LYS B 1 46 ? 17.809 -34.214 6.047 1.00 70.78 22 LYS B CA 1
ATOM 1196 C C . LYS B 1 46 ? 17.230 -34.490 7.421 1.00 68.88 22 LYS B C 1
ATOM 1197 O O . LYS B 1 46 ? 17.954 -34.749 8.378 1.00 68.23 22 LYS B O 1
ATOM 1203 N N . ASN B 1 47 ? 15.911 -34.377 7.506 1.00 68.19 23 ASN 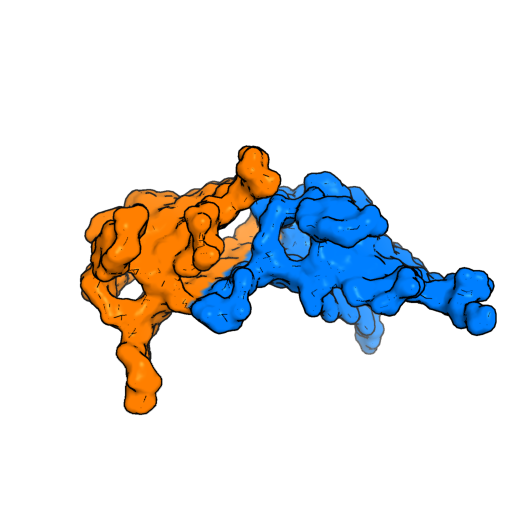B N 1
ATOM 1204 C CA . ASN B 1 47 ? 15.164 -34.687 8.731 1.00 68.20 23 ASN B CA 1
ATOM 1205 C C . ASN B 1 47 ? 15.362 -33.708 9.892 1.00 63.68 23 ASN B C 1
ATOM 1206 O O . ASN B 1 47 ? 14.921 -33.986 11.001 1.00 62.35 23 ASN B O 1
ATOM 1211 N N . GLU B 1 48 ? 16.020 -32.577 9.631 1.00 60.54 24 GLU B N 1
ATOM 1212 C CA . GLU B 1 48 ? 16.061 -31.481 10.579 1.00 59.70 24 GLU B CA 1
ATOM 1213 C C . GLU B 1 48 ? 14.849 -30.550 10.364 1.00 57.27 24 GLU B C 1
ATOM 1214 O O . GLU B 1 48 ? 14.018 -30.764 9.429 1.00 55.63 24 GLU B O 1
ATOM 1220 N N . ILE B 1 49 ? 14.724 -29.550 11.242 1.00 55.87 25 ILE B N 1
ATOM 1221 C CA . ILE B 1 49 ? 13.595 -28.591 11.179 1.00 54.43 25 ILE B CA 1
ATOM 1222 C C . ILE B 1 49 ? 13.961 -27.307 10.400 1.00 56.36 25 ILE B C 1
ATOM 1223 O O . ILE B 1 49 ? 14.859 -26.584 10.802 1.00 55.87 25 ILE B O 1
ATOM 1228 N N . GLN B 1 50 ? 13.254 -27.010 9.302 1.00 58.87 26 GLN B N 1
ATOM 1229 C CA . GLN B 1 50 ? 13.404 -25.714 8.605 1.00 60.38 26 GLN B CA 1
ATOM 1230 C C . GLN B 1 50 ? 12.875 -24.572 9.504 1.00 56.58 26 GLN B C 1
ATOM 1231 O O . GLN B 1 50 ? 11.714 -24.611 9.928 1.00 55.04 26 GLN B O 1
ATOM 1237 N N . VAL B 1 51 ? 13.726 -23.591 9.797 1.00 51.66 27 VAL B N 1
ATOM 1238 C CA . VAL B 1 51 ? 13.374 -22.444 10.635 1.00 50.86 27 VAL B CA 1
ATOM 1239 C C . VAL B 1 51 ? 12.887 -21.284 9.748 1.00 48.89 27 VAL B C 1
ATOM 1240 O O . VAL B 1 51 ? 13.487 -21.001 8.694 1.00 49.36 27 VAL B O 1
ATOM 1244 N N . LEU B 1 52 ? 11.782 -20.635 10.139 1.00 46.94 28 LEU B N 1
ATOM 1245 C CA . LEU B 1 52 ? 11.215 -19.514 9.336 1.00 44.40 28 LEU B CA 1
ATOM 1246 C C . LEU B 1 52 ? 11.618 -18.153 9.899 1.00 44.16 28 LEU B C 1
ATOM 1247 O O . LEU B 1 52 ? 11.784 -17.175 9.175 1.00 40.66 28 LEU B O 1
ATOM 1252 N N . ALA B 1 53 ? 11.847 -18.085 11.201 1.00 40.61 29 ALA B N 1
ATOM 1253 C CA . ALA B 1 53 ? 12.200 -16.821 11.824 1.00 42.66 29 ALA B CA 1
ATOM 1254 C C . ALA B 1 53 ? 12.823 -17.203 13.106 1.00 42.94 29 ALA B C 1
ATOM 1255 O O . ALA B 1 53 ? 12.619 -18.336 13.521 1.00 44.32 29 ALA B O 1
ATOM 1257 N N . T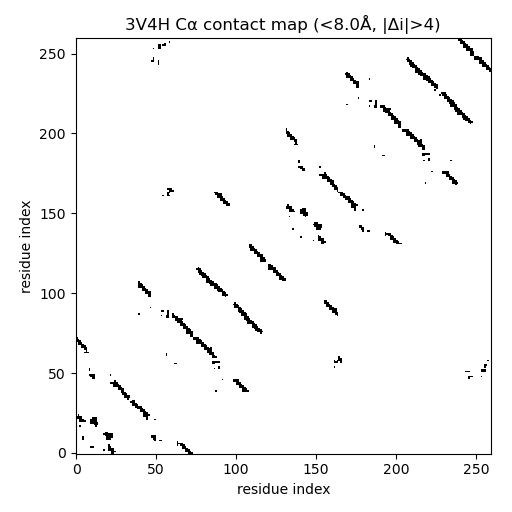RP B 1 54 ? 13.628 -16.327 13.714 1.00 43.80 30 TRP B N 1
ATOM 1258 C CA . TRP B 1 54 ? 14.219 -16.632 15.024 1.00 45.57 30 TRP B CA 1
ATOM 1259 C C . TRP B 1 54 ? 14.655 -15.417 15.780 1.00 46.25 30 TRP B C 1
ATOM 1260 O O . TRP B 1 54 ? 14.816 -14.349 15.217 1.00 42.73 30 TRP B O 1
ATOM 1271 N N . ASN B 1 55 ? 14.804 -15.516 17.098 1.00 44.31 31 ASN B N 1
ATOM 1272 C CA . ASN B 1 55 ? 15.416 -14.396 17.761 1.00 47.74 31 ASN B CA 1
ATOM 1273 C C . ASN B 1 55 ? 15.955 -14.830 19.090 1.00 49.96 31 ASN B C 1
ATOM 1274 O O . ASN B 1 55 ? 15.588 -15.887 19.596 1.00 49.05 31 ASN B O 1
ATOM 1279 N N . TRP B 1 56 ? 16.858 -14.011 19.600 1.00 51.32 32 TRP B N 1
ATOM 1280 C CA . TRP B 1 56 ? 17.542 -14.264 20.823 1.00 55.86 32 TRP B CA 1
ATOM 1281 C C . TRP B 1 56 ? 18.147 -12.983 21.252 1.00 56.91 32 TRP B C 1
ATOM 1282 O O . TRP B 1 56 ? 18.580 -12.195 20.434 1.00 53.85 32 TRP B O 1
ATOM 1293 N N . ASP B 1 57 ? 18.157 -12.762 22.551 1.00 59.02 33 ASP B N 1
ATOM 1294 C CA . ASP B 1 57 ? 18.755 -11.591 23.076 1.00 63.46 33 ASP B CA 1
ATOM 1295 C C . ASP B 1 57 ? 19.406 -11.802 24.444 1.00 62.13 33 ASP B C 1
ATOM 1296 O O . ASP B 1 57 ? 19.114 -12.765 25.144 1.00 64.02 33 ASP B O 1
ATOM 1301 N N . VAL B 1 58 ? 20.313 -10.886 24.767 1.00 62.92 34 VAL B N 1
ATOM 1302 C CA . VAL B 1 58 ? 21.103 -10.875 25.968 1.00 66.82 34 VAL B CA 1
ATOM 1303 C C . VAL B 1 58 ? 21.281 -9.419 26.377 1.00 68.31 34 VAL B C 1
ATOM 1304 O O . VAL B 1 58 ? 21.532 -8.580 25.522 1.00 65.20 34 VAL B O 1
ATOM 1308 N N . ALA B 1 59 ? 21.162 -9.143 27.673 1.00 70.41 35 ALA B N 1
ATOM 1309 C CA . ALA B 1 59 ? 21.073 -7.796 28.198 1.00 72.84 35 ALA B CA 1
ATOM 1310 C C . ALA B 1 59 ? 21.887 -7.677 29.502 1.00 79.25 35 ALA B C 1
ATOM 1311 O O . ALA B 1 59 ? 22.118 -8.668 30.174 1.00 81.81 35 ALA B O 1
ATOM 1313 N N . GLN B 1 60 ? 22.295 -6.442 29.826 1.00 81.48 36 GLN B N 1
ATOM 1314 C CA . GLN B 1 60 ? 23.189 -6.118 30.929 1.00 86.69 36 GLN B CA 1
ATOM 1315 C C . GLN B 1 60 ? 24.319 -7.113 31.082 1.00 86.70 36 GLN B C 1
ATOM 1316 O O . GLN B 1 60 ? 25.398 -6.898 30.534 1.00 84.09 36 GLN B O 1
ATOM 1322 N N . LYS B 1 74 ? 26.685 -10.089 35.532 1.00 109.12 50 LYS B N 1
ATOM 1323 C CA . LYS B 1 74 ? 26.240 -11.369 35.003 1.00 106.34 50 LYS B CA 1
ATOM 1324 C C . LYS B 1 74 ? 24.937 -11.131 34.256 1.00 104.48 50 LYS B C 1
ATOM 1325 O O . LYS B 1 74 ? 23.991 -10.544 34.787 1.00 106.92 50 LYS B O 1
ATOM 1331 N N . ALA B 1 75 ? 24.912 -11.579 33.007 1.00 99.72 51 ALA B N 1
ATOM 1332 C CA . ALA B 1 75 ? 23.943 -11.132 32.041 1.00 93.97 51 ALA B CA 1
ATOM 1333 C C . ALA B 1 75 ? 22.557 -11.770 32.198 1.00 92.08 51 ALA B C 1
ATOM 1334 O O . ALA B 1 75 ? 22.433 -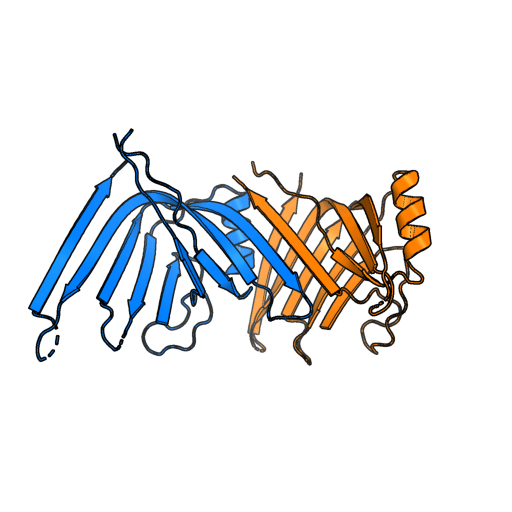12.801 32.848 1.00 89.80 51 ALA B O 1
ATOM 1336 N N . SER B 1 76 ? 21.528 -11.135 31.609 1.00 84.76 52 SER B N 1
ATOM 1337 C CA . SER B 1 76 ? 20.177 -11.707 31.505 1.00 84.52 52 SER B CA 1
ATOM 1338 C C . SER B 1 76 ? 20.026 -12.263 30.102 1.00 81.54 52 SER B C 1
ATOM 1339 O O . SER B 1 76 ? 20.102 -11.522 29.127 1.00 77.22 52 SER B O 1
ATOM 1342 N N . VAL B 1 77 ? 19.850 -13.571 30.021 1.00 79.96 53 VAL B N 1
ATOM 1343 C CA . VAL B 1 77 ? 19.939 -14.299 28.795 1.00 77.99 53 VAL B CA 1
ATOM 1344 C C . VAL B 1 77 ? 18.523 -14.789 28.519 1.00 76.86 53 VAL B C 1
ATOM 1345 O O . VAL B 1 77 ? 17.971 -15.496 29.351 1.00 82.16 53 VAL B O 1
ATOM 1349 N N . SER B 1 78 ? 17.917 -14.392 27.397 1.00 73.93 54 SER B N 1
ATOM 1350 C CA . SER B 1 78 ? 16.545 -14.837 27.098 1.00 72.20 54 SER B CA 1
ATOM 1351 C C . SER B 1 78 ? 16.505 -16.256 26.489 1.00 67.96 54 SER B C 1
ATOM 1352 O O . SER B 1 78 ? 17.522 -16.779 26.008 1.00 67.92 54 SER B O 1
ATOM 1355 N N . ASP B 1 79 ? 15.331 -16.884 26.574 1.00 64.20 55 ASP B N 1
ATOM 1356 C CA . ASP B 1 79 ? 14.996 -18.093 25.798 1.00 62.87 55 ASP B CA 1
ATOM 1357 C C . ASP B 1 79 ? 15.336 -17.848 24.344 1.00 56.92 55 ASP B C 1
ATOM 1358 O O . ASP B 1 79 ? 15.313 -16.736 23.955 1.00 52.43 55 ASP B O 1
ATOM 1363 N N . PHE B 1 80 ? 15.785 -18.873 23.638 1.00 57.76 56 PHE B N 1
ATOM 1364 C CA . PHE B 1 80 ? 15.952 -18.846 22.209 1.00 59.49 56 PHE B CA 1
ATOM 1365 C C . PHE B 1 80 ? 14.599 -19.115 21.589 1.00 58.28 56 PHE B C 1
ATOM 1366 O O . PHE B 1 80 ? 13.881 -19.979 22.064 1.00 61.82 56 PHE B O 1
ATOM 1374 N N A CYS B 1 81 ? 14.291 -18.417 20.503 0.50 59.41 57 CYS B N 1
ATOM 1375 N N B CYS B 1 81 ? 14.247 -18.394 20.527 0.50 58.26 57 CYS B N 1
ATOM 1376 C CA A CYS B 1 81 ? 12.967 -18.452 19.899 0.50 56.45 57 CYS B CA 1
ATOM 1377 C CA B CYS B 1 81 ? 12.905 -18.477 19.928 0.50 54.44 57 CYS B CA 1
ATOM 1378 C C A CYS B 1 81 ? 13.091 -18.753 18.419 0.50 54.34 57 CYS B C 1
ATOM 1379 C C B CYS B 1 81 ? 13.011 -18.699 18.431 0.50 53.33 57 CYS B C 1
ATOM 1380 O O A CYS B 1 81 ? 13.893 -18.111 17.714 0.50 52.27 57 CYS B O 1
ATOM 1381 O O B CYS B 1 81 ? 13.709 -17.943 17.728 0.50 51.34 57 CYS B O 1
ATOM 1386 N N . PHE B 1 82 ? 12.310 -19.725 17.944 1.00 50.51 58 PHE B N 1
ATOM 1387 C CA . PHE B 1 82 ? 12.189 -19.969 16.506 1.00 51.65 58 PHE B CA 1
ATOM 1388 C C . PHE B 1 82 ? 10.750 -20.308 16.144 1.00 49.17 58 PHE B C 1
ATOM 1389 O O . PHE B 1 82 ? 9.966 -20.728 17.005 1.00 49.08 58 PHE B O 1
ATOM 1397 N N . ALA B 1 83 ? 10.457 -20.097 14.871 1.00 44.93 59 ALA B N 1
ATOM 1398 C CA . ALA B 1 83 ? 9.202 -20.411 14.199 1.00 44.71 59 ALA B CA 1
ATOM 1399 C C . ALA B 1 83 ? 9.456 -21.449 13.131 1.00 45.14 59 ALA B C 1
ATOM 1400 O O . ALA B 1 83 ? 10.507 -21.445 12.466 1.00 47.73 59 ALA B O 1
ATOM 1402 N N . HIS B 1 84 ? 8.501 -22.358 12.975 1.00 46.19 60 HIS B N 1
ATOM 1403 C CA . HIS B 1 84 ? 8.495 -23.331 11.892 1.00 47.39 60 HIS B CA 1
ATOM 1404 C C . HIS B 1 84 ? 7.068 -23.624 11.610 1.00 47.43 60 HIS B C 1
ATOM 1405 O O . HIS B 1 84 ? 6.194 -23.326 12.445 1.00 46.87 60 HIS B O 1
ATOM 1412 N N . TYR B 1 85 ? 6.799 -24.161 10.426 1.00 43.59 61 TYR B N 1
ATOM 1413 C CA . TYR B 1 85 ? 5.483 -24.662 10.143 1.00 45.40 61 TYR B CA 1
ATOM 1414 C C . TYR B 1 85 ? 5.177 -25.834 11.039 1.00 46.31 61 TYR B C 1
ATOM 1415 O O . TYR B 1 85 ? 6.090 -26.566 11.420 1.00 48.75 61 TYR B O 1
ATOM 1424 N N . ILE B 1 86 ? 3.899 -26.048 11.356 1.00 46.04 62 ILE B N 1
ATOM 1425 C CA . ILE B 1 86 ? 3.496 -27.272 12.105 1.00 45.91 62 ILE B CA 1
ATOM 1426 C C . ILE B 1 86 ? 3.941 -28.484 11.280 1.00 46.81 62 ILE B C 1
ATOM 1427 O O . ILE B 1 86 ? 3.693 -28.592 10.067 1.00 44.46 62 ILE B O 1
ATOM 1432 N N . ASP B 1 87 ? 4.723 -29.351 11.898 1.00 46.38 63 ASP B N 1
ATOM 1433 C CA . ASP B 1 87 ? 5.380 -30.415 11.116 1.00 47.64 63 ASP B CA 1
ATOM 1434 C C . ASP B 1 87 ? 5.579 -31.670 12.042 1.00 49.13 63 ASP B C 1
ATOM 1435 O O . ASP B 1 87 ? 4.949 -31.731 13.096 1.00 50.70 63 ASP B O 1
ATOM 1440 N N . LYS B 1 88 ? 6.398 -32.638 11.642 1.00 50.76 64 LYS B N 1
ATOM 1441 C CA . LYS B 1 88 ? 6.641 -33.880 12.406 1.00 57.29 64 LYS B CA 1
ATOM 1442 C C . LYS B 1 88 ? 7.133 -33.686 13.840 1.00 55.09 64 LYS B C 1
ATOM 1443 O O . LYS B 1 88 ? 6.805 -34.442 14.712 1.00 53.53 64 LYS B O 1
ATOM 1449 N N . ALA B 1 89 ? 7.923 -32.649 14.044 1.00 55.85 65 ALA B N 1
ATOM 1450 C CA . ALA B 1 89 ? 8.477 -32.313 15.326 1.00 56.32 65 ALA B CA 1
ATOM 1451 C C . ALA B 1 89 ? 7.426 -31.721 16.239 1.00 54.30 65 ALA B C 1
ATOM 1452 O O . ALA B 1 89 ? 7.588 -31.723 17.443 1.00 55.87 65 ALA B O 1
ATOM 1454 N N . SER B 1 90 ? 6.345 -31.209 15.674 1.00 53.77 66 SER B N 1
ATOM 1455 C CA . SER B 1 90 ? 5.362 -30.453 16.501 1.00 50.06 66 SER B CA 1
ATOM 1456 C C . SER B 1 90 ? 4.753 -31.210 17.674 1.00 50.72 66 SER B C 1
ATOM 1457 O O . SER B 1 90 ? 4.669 -30.661 18.768 1.00 49.48 66 SER B O 1
ATOM 1460 N N . PRO B 1 91 ? 4.268 -32.444 17.461 1.00 51.66 67 PRO B N 1
ATOM 1461 C CA . PRO B 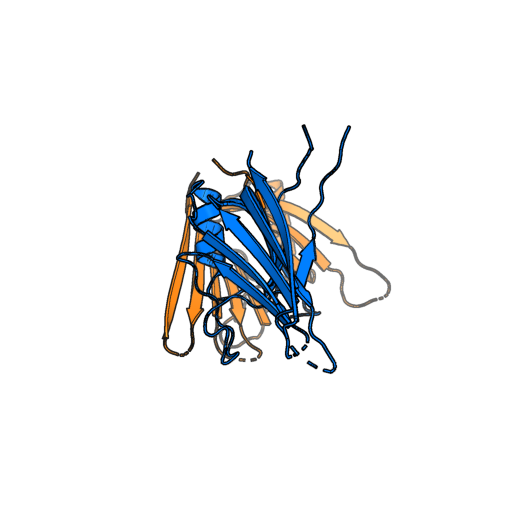1 91 ? 3.729 -33.114 18.627 1.00 54.43 67 PRO B CA 1
ATOM 1462 C C . PRO B 1 91 ? 4.782 -33.480 19.680 1.00 55.40 67 PRO B C 1
ATOM 1463 O O . PRO B 1 91 ? 4.469 -33.521 20.852 1.00 55.96 67 PRO B O 1
ATOM 1467 N N . ASN B 1 92 ? 6.012 -33.730 19.271 1.00 58.75 68 ASN B N 1
ATOM 1468 C CA . ASN B 1 92 ? 7.076 -33.991 20.249 1.00 61.07 68 ASN B CA 1
ATOM 1469 C C . ASN B 1 92 ? 7.533 -32.722 20.973 1.00 61.13 68 ASN B C 1
ATOM 1470 O O . ASN B 1 92 ? 7.885 -32.792 22.136 1.00 63.67 68 ASN B O 1
ATOM 1475 N N . LEU B 1 93 ? 7.530 -31.564 20.305 1.00 58.21 69 LEU B N 1
ATOM 1476 C CA . LEU B 1 93 ? 7.869 -30.305 21.001 1.00 58.03 69 LEU B CA 1
ATOM 1477 C C . LEU B 1 93 ? 6.788 -30.003 22.048 1.00 58.58 69 LEU B C 1
ATOM 1478 O O . LEU B 1 93 ? 7.069 -29.580 23.168 1.00 60.06 69 LEU B O 1
ATOM 1483 N N . LEU B 1 94 ? 5.541 -30.273 21.689 1.00 59.28 70 LEU B N 1
ATOM 1484 C CA . LEU B 1 94 ? 4.451 -30.108 22.628 1.00 60.82 70 LEU B CA 1
ATOM 1485 C C . LEU B 1 94 ? 4.613 -31.074 23.811 1.00 62.97 70 LEU B C 1
ATOM 1486 O O . LEU B 1 94 ? 4.517 -30.625 24.952 1.00 64.30 70 LEU B O 1
ATOM 1491 N N . SER B 1 95 ? 4.899 -32.371 23.575 1.00 68.04 71 SER B N 1
ATOM 1492 C CA . SER B 1 95 ? 5.038 -33.327 24.701 1.00 72.30 71 SER B CA 1
ATOM 1493 C C . SER B 1 95 ? 6.162 -32.886 25.620 1.00 72.90 71 SER B C 1
ATOM 1494 O O . SER B 1 95 ? 5.986 -32.816 26.837 1.00 75.22 71 SER B O 1
ATOM 1497 N N . TYR B 1 96 ? 7.334 -32.679 25.031 1.00 70.62 72 TYR B N 1
ATOM 1498 C CA . TYR B 1 96 ? 8.538 -32.302 25.790 1.00 72.23 72 TYR B CA 1
ATOM 1499 C C . TYR B 1 96 ? 8.277 -31.036 26.594 1.00 71.01 72 TYR B C 1
ATOM 1500 O O . TYR B 1 96 ? 8.768 -30.885 27.710 1.00 75.30 72 TYR B O 1
ATOM 1509 N N . CYS B 1 97 ? 7.523 -30.109 26.009 1.00 69.00 73 CYS B N 1
ATOM 1510 C CA . CYS B 1 97 ? 7.161 -28.885 26.711 1.00 67.13 73 CYS B CA 1
ATOM 1511 C C . CYS B 1 97 ? 6.319 -29.260 27.942 1.00 70.08 73 CYS B C 1
ATOM 1512 O O . CYS B 1 97 ? 6.698 -28.962 29.078 1.00 73.09 73 CYS B O 1
ATOM 1515 N N . LEU B 1 98 ? 5.218 -29.965 27.695 1.00 69.89 74 LEU B N 1
ATOM 1516 C CA . LEU B 1 98 ? 4.257 -30.355 28.735 1.00 72.16 74 LEU B CA 1
ATOM 1517 C C . LEU B 1 98 ? 4.853 -31.216 29.863 1.00 74.89 74 LEU B C 1
ATOM 1518 O O . LEU B 1 98 ? 4.321 -31.196 30.962 1.00 76.16 74 LEU B O 1
ATOM 1523 N N . LEU B 1 99 ? 5.922 -31.971 29.581 1.00 74.75 75 LEU B N 1
ATOM 1524 C CA . LEU B 1 99 ? 6.602 -32.807 30.562 1.00 79.79 75 LEU B CA 1
ATOM 1525 C C . LEU B 1 99 ? 7.854 -32.199 31.195 1.00 80.99 75 LEU B C 1
ATOM 1526 O O . LEU B 1 99 ? 8.305 -32.691 32.221 1.00 83.31 75 LEU B O 1
ATOM 1531 N N . GLY B 1 100 ? 8.448 -31.177 30.589 1.00 76.77 76 GLY B N 1
ATOM 1532 C CA . GLY B 1 100 ? 9.741 -30.678 31.057 1.00 78.92 76 GLY B CA 1
ATOM 1533 C C . GLY B 1 100 ? 10.859 -31.681 30.810 1.00 83.31 76 GLY B C 1
ATOM 1534 O O . GLY B 1 100 ? 11.746 -31.873 31.646 1.00 83.74 76 GLY B O 1
ATOM 1535 N N . LYS B 1 101 ? 10.802 -32.342 29.662 1.00 84.84 77 LYS B N 1
ATOM 1536 C CA . LYS B 1 101 ? 11.756 -33.397 29.340 1.00 88.02 77 LYS B CA 1
ATOM 1537 C C . LYS B 1 101 ? 12.965 -32.646 28.791 1.00 86.85 77 LYS B C 1
ATOM 1538 O O . LYS B 1 101 ? 12.788 -31.664 28.085 1.00 78.93 77 LYS B O 1
ATOM 1544 N N . HIS B 1 102 ? 14.176 -33.075 29.142 1.00 85.76 78 HIS B N 1
ATOM 1545 C CA . HIS B 1 102 ? 15.400 -32.363 28.756 1.00 86.63 78 HIS B CA 1
ATOM 1546 C C . HIS B 1 102 ? 15.944 -32.928 27.456 1.00 82.49 78 HIS B C 1
ATOM 1547 O O . HIS B 1 102 ? 15.794 -34.103 27.144 1.00 80.16 78 HIS B O 1
ATOM 1554 N N . ILE B 1 103 ? 16.575 -32.066 26.676 1.00 82.79 79 ILE B N 1
ATOM 1555 C CA . ILE B 1 103 ? 17.090 -32.388 25.336 1.00 79.75 79 ILE B CA 1
ATOM 1556 C C . ILE B 1 103 ? 18.591 -32.117 25.413 1.00 80.60 79 ILE B C 1
ATOM 1557 O O . ILE B 1 103 ? 18.996 -31.009 25.814 1.00 82.16 79 ILE B O 1
ATOM 1562 N N . LYS B 1 104 ? 19.426 -33.102 25.044 1.00 83.76 80 LYS B N 1
ATOM 1563 C CA . LYS B 1 104 ? 20.871 -32.991 25.346 1.00 87.01 80 LYS B CA 1
ATOM 1564 C C . LYS B 1 104 ? 21.549 -31.898 24.494 1.00 85.53 80 LYS B C 1
ATOM 1565 O O . LYS B 1 104 ? 22.240 -31.030 25.023 1.00 85.64 80 LYS B O 1
ATOM 1571 N N . ASN B 1 105 ? 21.336 -31.947 23.185 1.00 81.54 81 ASN B N 1
ATOM 1572 C CA . ASN B 1 105 ? 21.913 -30.972 22.281 1.00 81.83 81 ASN B CA 1
ATOM 1573 C C . ASN B 1 105 ? 20.922 -30.470 21.262 1.00 75.85 81 ASN B C 1
ATOM 1574 O O . ASN B 1 105 ? 20.102 -31.220 20.722 1.00 74.77 81 ASN B O 1
ATOM 1579 N N . VAL B 1 106 ? 21.025 -29.182 21.006 1.00 73.90 82 VAL B N 1
ATOM 1580 C CA . VAL B 1 106 ? 20.352 -28.565 19.914 1.00 68.76 82 VAL B CA 1
ATOM 1581 C C . VAL B 1 106 ? 21.388 -27.796 19.081 1.00 70.42 82 VAL B C 1
ATOM 1582 O O . VAL B 1 106 ? 22.283 -27.145 19.621 1.00 70.60 82 VAL B O 1
ATOM 1586 N N . GLN B 1 107 ? 21.261 -27.887 17.757 1.00 69.70 83 GLN B N 1
ATOM 1587 C CA . GLN B 1 107 ? 22.161 -27.199 16.863 1.00 69.38 83 GLN B CA 1
ATOM 1588 C C . GLN B 1 107 ? 21.368 -26.388 15.864 1.00 64.43 83 GLN B C 1
ATOM 1589 O O . GLN B 1 107 ? 20.571 -26.930 15.109 1.00 61.32 83 GLN B O 1
ATOM 1595 N N . PHE B 1 108 ? 21.655 -25.087 15.834 1.00 63.85 84 PHE B N 1
ATOM 1596 C CA . PHE B 1 108 ? 21.024 -24.111 14.930 1.00 57.22 84 PHE B CA 1
ATOM 1597 C C . PHE B 1 108 ? 22.050 -23.647 13.933 1.00 59.22 84 PHE B C 1
ATOM 1598 O O . PHE B 1 108 ? 23.147 -23.277 14.324 1.00 61.84 84 PHE B O 1
ATOM 1606 N N . VAL B 1 109 ? 21.692 -23.664 12.654 1.00 58.52 85 VAL B N 1
ATOM 1607 C CA . VAL B 1 109 ? 22.6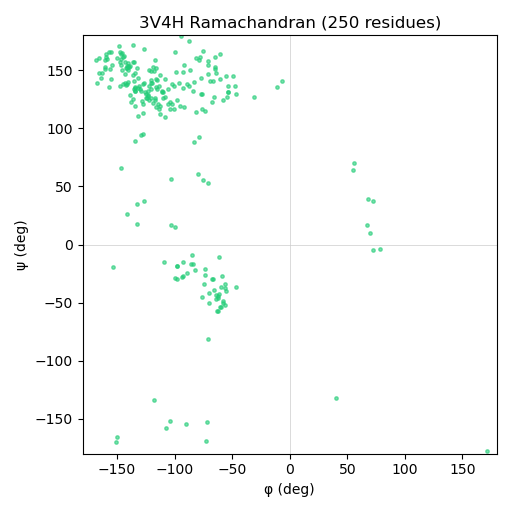16 -23.370 11.565 1.00 59.79 85 VAL B CA 1
ATOM 1608 C C . VAL B 1 109 ? 22.001 -22.363 10.586 1.00 58.26 85 VAL B C 1
ATOM 1609 O O . VAL B 1 109 ? 20.825 -22.515 10.248 1.00 56.66 85 VAL B O 1
ATOM 1613 N N . LEU B 1 110 ? 22.786 -21.345 10.169 1.00 58.22 86 LEU B N 1
ATOM 1614 C CA . LEU B 1 110 ? 22.471 -20.451 9.046 1.00 59.68 86 LEU B CA 1
ATOM 1615 C C . LEU B 1 110 ? 23.401 -20.675 7.857 1.00 61.28 86 LEU B C 1
ATOM 1616 O O . LEU B 1 110 ? 24.632 -20.707 8.001 1.00 63.84 86 LEU B O 1
ATOM 1621 N N . ARG B 1 111 ? 22.816 -20.794 6.678 1.00 61.13 87 ARG B N 1
ATOM 1622 C CA . ARG B 1 111 ? 23.574 -21.046 5.470 1.00 66.75 87 ARG B CA 1
ATOM 1623 C C . ARG B 1 111 ? 23.298 -19.942 4.471 1.00 71.90 87 ARG B C 1
ATOM 1624 O O . ARG B 1 111 ? 22.146 -19.545 4.293 1.00 70.51 87 ARG B O 1
ATOM 1632 N N . LYS B 1 112 ? 24.343 -19.446 3.822 1.00 73.68 88 LYS B N 1
ATOM 1633 C CA . LYS B 1 112 ? 24.166 -18.600 2.648 1.00 75.10 88 LYS B CA 1
ATOM 1634 C C . LYS B 1 112 ? 23.437 -19.392 1.565 1.00 72.25 88 LYS B C 1
ATOM 1635 O O . LYS B 1 112 ? 23.702 -20.569 1.389 1.00 75.27 88 LYS B O 1
ATOM 1641 N N . ALA B 1 113 ? 22.547 -18.745 0.827 1.00 76.11 89 ALA B N 1
ATOM 1642 C CA . ALA B 1 113 ? 21.815 -19.385 -0.283 1.00 76.05 89 ALA B CA 1
ATOM 1643 C C . ALA B 1 113 ? 22.720 -19.655 -1.478 1.00 78.24 89 ALA B C 1
ATOM 1644 O O . ALA B 1 113 ? 23.487 -18.790 -1.885 1.00 80.29 89 ALA B O 1
ATOM 1646 N N . PRO B 1 117 ? 27.401 -22.398 -0.697 1.00 82.71 93 PRO B N 1
ATOM 1647 C CA . PRO B 1 117 ? 26.497 -22.665 0.404 1.00 79.40 93 PRO B CA 1
ATOM 1648 C C . PRO B 1 117 ? 27.271 -22.861 1.707 1.00 78.16 93 PRO B C 1
ATOM 1649 O O . PRO B 1 117 ? 27.290 -23.953 2.284 1.00 76.61 93 PRO B O 1
ATOM 1653 N N . LEU B 1 118 ? 27.918 -21.783 2.146 1.00 79.70 94 LEU B N 1
ATOM 1654 C CA . LEU B 1 118 ? 28.720 -21.787 3.372 1.00 79.12 94 LEU B CA 1
ATOM 1655 C C . LEU B 1 118 ? 27.805 -21.729 4.588 1.00 73.48 94 LEU B C 1
ATOM 1656 O O . LEU B 1 118 ? 26.956 -20.836 4.677 1.00 66.50 94 LEU B O 1
ATOM 1661 N N . GLU B 1 119 ? 28.013 -22.635 5.541 1.00 70.52 95 GLU B N 1
ATOM 1662 C CA . GLU B 1 119 ? 27.304 -22.562 6.818 1.00 69.85 95 GLU B CA 1
ATOM 1663 C C . GLU B 1 119 ? 28.041 -21.597 7.721 1.00 70.12 95 GLU B C 1
ATOM 1664 O O . GLU B 1 119 ? 28.976 -21.967 8.450 1.00 71.10 95 GLU B O 1
ATOM 1670 N N . TYR B 1 120 ? 27.664 -20.327 7.602 1.00 63.80 96 TYR B N 1
ATOM 1671 C CA . TYR B 1 120 ? 28.502 -19.242 8.142 1.00 63.25 96 TYR B CA 1
ATOM 1672 C C . TYR B 1 120 ? 28.295 -19.022 9.620 1.00 61.52 96 TYR B C 1
ATOM 1673 O O . TYR B 1 120 ? 29.149 -18.476 10.255 1.00 60.80 96 TYR B O 1
ATOM 1682 N N . LEU B 1 121 ? 27.162 -19.444 10.175 1.00 61.50 97 LEU B N 1
ATOM 1683 C CA . LEU B 1 121 ? 26.878 -19.266 11.615 1.00 61.69 97 LEU B CA 1
ATOM 1684 C C . LEU B 1 121 ? 26.321 -20.566 12.172 1.00 61.43 97 LEU B C 1
ATOM 1685 O O . LEU B 1 121 ? 25.418 -21.165 11.563 1.00 61.11 97 LEU B O 1
ATOM 1690 N N . THR B 1 122 ? 26.823 -20.963 13.335 1.00 61.99 98 THR B N 1
ATOM 1691 C CA . THR B 1 122 ? 26.330 -22.154 14.064 1.00 64.51 98 THR B CA 1
ATOM 1692 C C . THR B 1 122 ? 26.171 -21.758 15.546 1.00 64.52 98 THR B C 1
ATOM 1693 O O . THR B 1 122 ? 27.032 -21.108 16.123 1.00 68.13 98 THR B O 1
ATOM 1697 N N . ILE B 1 123 ? 25.037 -22.082 16.144 1.00 63.22 99 ILE B N 1
ATOM 1698 C CA . ILE B 1 123 ? 24.875 -21.919 17.587 1.00 64.76 99 ILE B CA 1
ATOM 1699 C C . ILE B 1 123 ? 24.503 -23.311 18.078 1.00 68.90 99 ILE B C 1
ATOM 1700 O O . ILE B 1 123 ? 23.581 -23.933 17.529 1.00 68.55 99 ILE B O 1
ATOM 1705 N N . LYS B 1 124 ? 25.222 -23.789 19.089 1.00 72.03 100 LYS B N 1
ATOM 1706 C CA . LYS B 1 124 ? 24.978 -25.095 19.699 1.00 73.43 100 LYS B CA 1
ATOM 1707 C C . LYS B 1 124 ? 24.551 -24.894 21.159 1.00 73.46 100 LYS B C 1
ATOM 1708 O O . LYS B 1 124 ? 25.137 -24.086 21.865 1.00 71.94 100 LYS B O 1
ATOM 1714 N N . PHE B 1 125 ? 23.525 -25.609 21.607 1.00 71.67 101 PHE B N 1
ATOM 1715 C CA . PHE B 1 125 ? 22.985 -25.408 22.953 1.00 72.39 101 PHE B CA 1
ATOM 1716 C C . PHE B 1 125 ? 23.061 -26.720 23.704 1.00 74.26 101 PHE B C 1
ATOM 1717 O O . PHE B 1 125 ? 22.960 -27.766 23.086 1.00 75.42 101 PHE B O 1
ATOM 1725 N N . THR B 1 126 ? 23.217 -26.663 25.029 1.00 75.85 102 THR B N 1
ATOM 1726 C CA . THR B 1 126 ? 23.177 -27.853 25.874 1.00 78.14 102 THR B CA 1
ATOM 1727 C C . THR B 1 126 ? 22.067 -27.779 26.935 1.00 79.36 102 THR B C 1
ATOM 1728 O O . THR B 1 126 ? 21.728 -26.690 27.426 1.00 78.50 102 THR B O 1
ATOM 1732 N N . ASP B 1 127 ? 21.533 -28.950 27.296 1.00 82.31 103 ASP B N 1
ATOM 1733 C CA . ASP B 1 127 ? 20.585 -29.099 28.399 1.00 83.78 103 ASP B CA 1
ATOM 1734 C C . ASP B 1 127 ? 19.439 -28.147 28.143 1.00 79.36 103 ASP B C 1
ATOM 1735 O O . ASP B 1 127 ? 19.220 -27.206 28.908 1.00 79.24 103 ASP B O 1
ATOM 1740 N N . VAL B 1 128 ? 18.729 -28.414 27.044 1.00 75.93 104 VAL B N 1
ATOM 1741 C CA . VAL B 1 128 ? 17.620 -27.585 26.568 1.00 73.23 104 VAL B CA 1
ATOM 1742 C C . VAL B 1 128 ? 16.274 -28.008 27.157 1.00 73.39 104 VAL B C 1
ATOM 1743 O O . VAL B 1 128 ? 15.990 -29.220 27.311 1.00 76.15 104 VAL B O 1
ATOM 1747 N N . ILE B 1 129 ? 15.475 -27.007 27.530 1.00 70.69 105 ILE B N 1
ATOM 1748 C CA . ILE B 1 129 ? 14.099 -27.228 27.986 1.00 70.95 105 ILE B CA 1
ATOM 1749 C C . ILE B 1 129 ? 13.178 -26.408 27.094 1.00 67.10 105 ILE B C 1
ATOM 1750 O O . ILE B 1 129 ? 13.400 -25.214 26.941 1.00 63.26 105 ILE B O 1
ATOM 1755 N N . ILE B 1 130 ? 12.152 -27.049 26.523 1.00 65.50 106 ILE B N 1
ATOM 1756 C CA . ILE B 1 130 ? 11.124 -26.358 25.744 1.00 63.92 106 ILE B CA 1
ATOM 1757 C C . ILE B 1 130 ? 10.130 -25.619 26.651 1.00 64.66 106 ILE B C 1
ATOM 1758 O O . ILE B 1 130 ? 9.398 -26.230 27.413 1.00 60.15 106 ILE B O 1
ATOM 1763 N N . THR B 1 131 ? 10.080 -24.300 26.548 1.00 63.87 107 THR B N 1
ATOM 1764 C CA . THR B 1 131 ? 9.368 -23.496 27.547 1.00 65.67 107 THR B CA 1
ATOM 1765 C C . THR B 1 131 ? 8.068 -22.880 27.017 1.00 65.62 107 THR B C 1
ATOM 1766 O O . THR B 1 131 ? 7.220 -22.442 27.783 1.00 69.32 107 THR B O 1
ATOM 1770 N N . ARG B 1 132 ? 7.891 -22.873 25.711 1.00 63.73 108 ARG B N 1
ATOM 1771 C CA . ARG B 1 132 ? 6.648 -22.367 25.141 1.00 64.63 108 ARG B CA 1
ATOM 1772 C C . ARG B 1 132 ? 6.387 -22.967 23.774 1.00 59.69 108 ARG B C 1
ATOM 1773 O O . ARG B 1 132 ? 7.322 -23.199 23.020 1.00 56.40 108 ARG B O 1
ATOM 1781 N N . VAL B 1 133 ? 5.109 -23.244 23.494 1.00 59.11 109 VAL B N 1
ATOM 1782 C CA . VAL B 1 133 ? 4.647 -23.667 22.183 1.00 57.21 109 VAL B CA 1
ATOM 1783 C C . VAL B 1 133 ? 3.378 -22.877 21.839 1.00 60.48 109 VAL B C 1
ATOM 1784 O O . VAL B 1 133 ? 2.374 -22.916 22.559 1.00 59.37 109 VAL B O 1
ATOM 1788 N N . ASP B 1 134 ? 3.474 -22.125 20.741 1.00 55.22 110 ASP B N 1
ATOM 1789 C CA . ASP B 1 134 ? 2.442 -21.203 20.318 1.00 56.68 110 ASP B CA 1
ATOM 1790 C C . ASP B 1 134 ? 2.093 -21.491 18.889 1.00 53.22 110 ASP B C 1
ATOM 1791 O O . ASP B 1 134 ? 2.918 -21.258 17.998 1.00 56.80 110 ASP B O 1
ATOM 1796 N N . MET B 1 135 ? 0.885 -21.965 18.644 1.00 52.15 111 MET B N 1
ATOM 1797 C CA . MET B 1 135 ? 0.468 -22.246 17.293 1.00 52.42 111 MET B CA 1
ATOM 1798 C C . MET B 1 135 ? -0.709 -21.390 16.783 1.00 48.64 111 MET B C 1
ATOM 1799 O O . MET B 1 135 ? -1.597 -21.007 17.543 1.00 49.25 111 MET B O 1
ATOM 1804 N N . ALA B 1 136 ? -0.758 -21.167 15.475 1.00 48.68 112 ALA B N 1
ATOM 1805 C CA . ALA B 1 136 ? -1.809 -20.362 14.865 1.00 48.11 112 ALA B CA 1
ATOM 1806 C C . ALA B 1 136 ? -1.833 -20.567 13.348 1.00 49.77 112 ALA B C 1
ATOM 1807 O O . ALA B 1 136 ? -0.795 -20.841 12.741 1.00 49.01 112 ALA B O 1
ATOM 1809 N N . GLY B 1 137 ? -3.021 -20.481 12.755 1.00 48.15 113 GLY B N 1
ATOM 1810 C CA . GLY B 1 137 ? -3.195 -20.523 11.302 1.00 50.65 113 GLY B CA 1
ATOM 1811 C C . GLY B 1 137 ? -4.368 -19.677 10.831 1.00 52.40 113 GLY B C 1
ATOM 1812 O O . GLY B 1 137 ? -5.196 -19.316 11.615 1.00 51.99 113 GLY B O 1
ATOM 1813 N N . SER B 1 138 ? -4.440 -19.408 9.530 1.00 58.47 114 SER B N 1
ATOM 1814 C CA . SER B 1 138 ? -5.495 -18.597 8.913 1.00 63.20 114 SER B CA 1
ATOM 1815 C C . SER B 1 138 ? -5.647 -18.964 7.446 1.00 68.44 114 SER B C 1
ATOM 1816 O O . SER B 1 138 ? -4.752 -19.614 6.884 1.00 65.67 114 SER B O 1
ATOM 1819 N N . LEU B 1 139 ? -6.759 -18.525 6.845 1.00 69.22 115 LEU B N 1
ATOM 1820 C CA . LEU B 1 139 ? -6.935 -18.520 5.386 1.00 75.40 115 LEU B CA 1
ATOM 1821 C C . LEU B 1 139 ? -6.238 -17.331 4.697 1.00 77.59 115 LEU B C 1
ATOM 1822 O O . LEU B 1 139 ? -5.424 -16.618 5.282 1.00 77.17 115 LEU B O 1
ATOM 1827 N N . GLU B 1 142 ? -1.972 -17.309 5.301 1.00 105.70 118 GLU B N 1
ATOM 1828 C CA . GLU B 1 142 ? -2.657 -18.042 4.236 1.00 106.11 118 GLU B CA 1
ATOM 1829 C C . GLU B 1 142 ? -1.869 -19.271 3.776 1.00 104.44 118 GLU B C 1
ATOM 1830 O O . GLU B 1 142 ? -2.440 -20.166 3.163 1.00 102.44 118 GLU B O 1
ATOM 1836 N N . THR B 1 143 ? -0.565 -19.315 4.061 1.00 102.68 119 THR B N 1
ATOM 1837 C CA . THR B 1 143 ? 0.199 -20.574 3.974 1.00 98.38 119 THR B CA 1
ATOM 1838 C C . THR B 1 143 ? -0.223 -21.480 5.186 1.00 94.17 119 THR B C 1
ATOM 1839 O O . THR B 1 143 ? -1.212 -21.178 5.887 1.00 96.31 119 THR B O 1
ATOM 1843 N N . ARG B 1 144 ? 0.516 -22.568 5.429 1.00 82.70 120 ARG B N 1
ATOM 1844 C CA . ARG B 1 144 ? 0.235 -23.505 6.536 1.00 74.91 120 ARG B CA 1
ATOM 1845 C C . ARG B 1 144 ? 0.301 -22.856 7.920 1.00 64.47 120 ARG B C 1
ATOM 1846 O O . ARG B 1 144 ? 0.892 -21.805 8.060 1.00 62.48 120 ARG B O 1
ATOM 1854 N N . PRO B 1 145 ? -0.253 -23.515 8.957 1.00 54.99 121 PRO B N 1
ATOM 1855 C CA . PRO B 1 145 ? -0.125 -22.914 10.261 1.00 52.77 121 PRO B CA 1
ATOM 1856 C C . PRO B 1 145 ? 1.322 -22.996 10.748 1.00 49.78 121 PRO B C 1
ATOM 1857 O O . PRO B 1 145 ? 2.115 -23.823 10.278 1.00 47.76 121 PRO B O 1
ATOM 1861 N N . ARG B 1 146 ? 1.682 -22.085 11.613 1.00 46.83 122 ARG B N 1
ATOM 1862 C CA . ARG B 1 146 ? 3.003 -22.124 12.105 1.00 50.00 122 ARG B CA 1
ATOM 1863 C C . ARG B 1 146 ? 2.975 -22.138 13.573 1.00 46.82 122 ARG B C 1
ATOM 1864 O O . ARG B 1 146 ? 1.982 -21.944 14.188 1.00 46.78 122 ARG B O 1
ATOM 1872 N N . GLU B 1 147 ? 4.113 -22.415 14.116 1.00 43.93 123 GLU B N 1
ATOM 1873 C CA . GLU B 1 147 ? 4.237 -22.529 15.505 1.00 47.13 123 GLU B CA 1
ATOM 1874 C C . GLU B 1 147 ? 5.569 -21.880 15.897 1.00 46.38 123 GLU B C 1
ATOM 1875 O O . GLU B 1 147 ? 6.584 -22.034 15.226 1.00 47.49 123 GLU B O 1
ATOM 1881 N N . GLU B 1 148 ? 5.532 -21.176 17.000 1.00 47.67 124 GLU B N 1
ATOM 1882 C CA . GLU B 1 148 ? 6.696 -20.604 17.624 1.00 50.75 124 GLU B CA 1
ATOM 1883 C C . GLU B 1 148 ? 7.062 -21.389 18.854 1.00 53.03 124 GLU B C 1
ATOM 1884 O O . GLU B 1 148 ? 6.204 -21.710 19.678 1.00 49.45 124 GLU B O 1
ATOM 1890 N N . ILE B 1 149 ? 8.365 -21.677 18.968 1.00 54.90 125 ILE B N 1
ATOM 1891 C CA . ILE B 1 149 ? 8.927 -22.455 20.039 1.00 54.48 125 ILE B CA 1
ATOM 1892 C C . ILE B 1 149 ? 9.958 -21.598 20.760 1.00 56.40 125 ILE B C 1
ATOM 1893 O O . ILE B 1 149 ? 10.787 -20.965 20.128 1.00 52.21 125 ILE B O 1
ATOM 1898 N N . ARG B 1 150 ? 9.900 -21.595 22.082 1.00 55.74 126 ARG B N 1
ATOM 1899 C CA . ARG B 1 150 ? 10.934 -21.004 22.897 1.00 58.45 126 ARG B CA 1
ATOM 1900 C C . ARG B 1 150 ? 11.547 -22.059 23.791 1.00 60.35 126 ARG B C 1
ATOM 1901 O O . ARG B 1 150 ? 10.808 -22.882 24.320 1.00 59.04 126 ARG B O 1
ATOM 1909 N N . PHE B 1 151 ? 12.882 -22.038 23.955 1.00 58.74 127 PHE B N 1
ATOM 1910 C CA . PHE B 1 151 ? 13.550 -22.982 24.821 1.00 61.87 127 PHE B CA 1
ATOM 1911 C C . PHE B 1 151 ? 14.698 -22.368 25.612 1.00 65.47 127 PHE B C 1
ATOM 1912 O O . PHE B 1 151 ? 15.284 -21.365 25.207 1.00 66.71 127 PHE B O 1
ATOM 1920 N N . SER B 1 152 ? 14.965 -22.983 26.757 1.00 66.82 128 SER B N 1
ATOM 1921 C CA . SER B 1 152 ? 16.048 -22.609 27.665 1.00 71.45 128 SER B CA 1
ATOM 1922 C C . SER B 1 152 ? 17.241 -23.542 27.439 1.00 71.69 128 SER B C 1
ATOM 1923 O O . SER B 1 152 ? 17.091 -24.602 26.828 1.00 68.94 128 SER B O 1
ATOM 1926 N N . PHE B 1 153 ? 18.407 -23.165 27.972 1.00 70.30 129 PHE B N 1
ATOM 1927 C CA . PHE B 1 153 ? 19.630 -23.966 27.833 1.00 72.94 129 PHE B CA 1
ATOM 1928 C C . PHE B 1 153 ? 20.619 -23.551 28.914 1.00 75.83 129 PHE B C 1
ATOM 1929 O O . PHE B 1 153 ? 20.594 -22.409 29.341 1.00 77.16 129 PHE B O 1
ATOM 1937 N N . THR B 1 154 ? 21.483 -24.468 29.346 1.00 78.35 130 THR B N 1
ATOM 1938 C CA . THR B 1 154 ? 22.512 -24.148 30.350 1.00 80.87 130 THR B CA 1
ATOM 1939 C C . THR B 1 154 ? 23.820 -23.638 29.721 1.00 82.07 130 THR B C 1
ATOM 1940 O O . THR B 1 154 ? 24.621 -22.970 30.406 1.00 87.56 130 THR B O 1
ATOM 1944 N N . LYS B 1 155 ? 24.072 -24.001 28.460 1.00 79.11 131 LYS B N 1
ATOM 1945 C CA . LYS B 1 155 ? 25.318 -23.631 27.782 1.00 80.78 131 LYS B CA 1
ATOM 1946 C C . LYS B 1 155 ? 25.068 -23.280 26.332 1.00 77.32 131 LYS B C 1
ATOM 1947 O O . LYS B 1 155 ? 24.150 -23.826 25.719 1.00 77.93 131 LYS B O 1
ATOM 1953 N N . MET B 1 156 ? 25.899 -22.423 25.756 1.00 74.32 132 MET B N 1
ATOM 1954 C CA . MET B 1 156 ? 25.894 -22.337 24.301 1.00 73.04 132 MET B CA 1
ATOM 1955 C C . MET B 1 156 ? 27.237 -22.025 23.698 1.00 72.76 132 MET B C 1
ATOM 1956 O O . MET B 1 156 ? 28.065 -21.399 24.344 1.00 74.30 132 MET B O 1
ATOM 1961 N N . THR B 1 157 ? 27.430 -22.439 22.443 1.00 71.65 133 THR B N 1
ATOM 1962 C CA . THR B 1 157 ? 28.567 -21.995 21.634 1.00 73.42 133 THR B CA 1
ATOM 1963 C C . THR B 1 157 ? 28.132 -21.359 20.285 1.00 73.52 133 THR B C 1
ATOM 1964 O O . THR B 1 157 ? 27.373 -21.958 19.504 1.00 72.80 133 THR B O 1
ATOM 1968 N N . GLN B 1 158 ? 28.609 -20.139 20.035 1.00 75.26 134 GLN B N 1
ATOM 1969 C CA . GLN B 1 158 ? 28.277 -19.394 18.814 1.00 75.53 134 GLN B CA 1
ATOM 1970 C C . GLN B 1 158 ? 29.517 -19.372 17.940 1.00 73.69 134 GLN B C 1
ATOM 1971 O O . GLN B 1 158 ? 30.504 -18.728 18.309 1.00 75.49 134 GLN B O 1
ATOM 1977 N N . ASP B 1 159 ? 29.485 -20.108 16.821 1.00 69.03 135 ASP B N 1
ATOM 1978 C CA . ASP B 1 159 ? 30.574 -20.099 15.831 1.00 69.15 135 ASP B CA 1
ATOM 1979 C C . ASP B 1 159 ? 30.220 -19.333 14.561 1.00 66.91 135 ASP B C 1
ATOM 1980 O O . ASP B 1 159 ? 29.252 -19.677 13.871 1.00 63.45 135 ASP B O 1
ATOM 1985 N N . TYR B 1 160 ? 31.011 -18.307 14.248 1.00 64.30 136 TYR B N 1
ATOM 1986 C CA . TYR B 1 160 ? 30.891 -17.582 12.984 1.00 63.97 136 TYR B CA 1
ATOM 1987 C C . TYR B 1 160 ? 32.068 -17.888 12.040 1.00 67.60 136 TYR B C 1
ATOM 1988 O O . TYR B 1 160 ? 33.235 -17.695 12.420 1.00 72.77 136 TYR B O 1
ATOM 1997 N N . VAL B 1 161 ? 31.775 -18.294 10.805 1.00 68.02 137 VAL B N 1
ATOM 1998 C CA . VAL B 1 161 ? 32.802 -18.721 9.839 1.00 71.17 137 VAL B CA 1
ATOM 1999 C C . VAL B 1 161 ? 33.127 -17.661 8.769 1.00 75.30 137 VAL B C 1
ATOM 2000 O O . VAL B 1 161 ? 32.253 -17.250 8.000 1.00 74.90 137 VAL B O 1
ATOM 2004 N N . MET B 1 162 ? 34.397 -17.262 8.716 1.00 80.77 138 MET B N 1
ATOM 2005 C CA . MET B 1 162 ? 34.908 -16.221 7.805 1.00 86.30 138 MET B CA 1
ATOM 2006 C C . MET B 1 162 ? 35.433 -16.799 6.475 1.00 92.04 138 MET B C 1
ATOM 2007 O O . MET B 1 162 ? 35.876 -17.957 6.413 1.00 92.26 138 MET B O 1
ATOM 2012 N N . GLN B 1 163 ? 35.416 -15.969 5.429 1.00 95.01 139 GLN B N 1
ATOM 2013 C CA . GLN B 1 163 ? 35.971 -16.327 4.114 1.00 97.61 139 GLN B CA 1
ATOM 2014 C C . GLN B 1 163 ? 36.730 -15.153 3.504 1.00 96.76 139 GLN B C 1
ATOM 2015 O O . GLN B 1 163 ? 37.943 -15.087 3.591 1.00 95.48 139 GLN B O 1
ATOM 2021 N N . LYS B 1 169 ? 37.831 -18.788 2.371 1.00 98.43 145 LYS B N 1
ATOM 2022 C CA . LYS B 1 169 ? 37.703 -19.554 3.604 1.00 99.53 145 LYS B CA 1
ATOM 2023 C C . LYS B 1 169 ? 38.822 -19.224 4.591 1.00 98.60 145 LYS B C 1
ATOM 2024 O O . LYS B 1 169 ? 39.971 -19.501 4.315 1.00 94.59 145 LYS B O 1
ATOM 2030 N N . SER B 1 170 ? 38.491 -18.629 5.732 1.00 98.91 146 SER B N 1
ATOM 2031 C CA . SER B 1 170 ? 39.521 -18.171 6.675 1.00 101.30 146 SER B CA 1
ATOM 2032 C C . SER B 1 170 ? 39.356 -18.936 7.999 1.00 100.71 146 SER B C 1
ATOM 2033 O O . SER B 1 170 ? 39.190 -20.160 7.984 1.00 105.72 146 SER B O 1
ATOM 2036 N N . GLY B 1 171 ? 39.396 -18.241 9.133 1.00 94.27 147 GLY B N 1
ATOM 2037 C CA . GLY B 1 171 ? 39.183 -18.887 10.411 1.00 91.08 147 GLY B CA 1
ATOM 2038 C C . GLY B 1 171 ? 37.732 -18.906 10.846 1.00 86.48 147 GLY B C 1
ATOM 2039 O O . GLY B 1 171 ? 36.802 -18.861 10.026 1.00 81.70 147 GLY B O 1
ATOM 2040 N N . VAL B 1 172 ? 37.573 -18.977 12.164 1.00 83.51 148 VAL B N 1
ATOM 2041 C CA . VAL B 1 172 ? 36.295 -19.015 12.841 1.00 80.79 148 VAL B CA 1
ATOM 2042 C C . VAL B 1 172 ? 36.410 -18.063 14.032 1.00 80.33 148 VAL B C 1
ATOM 2043 O O . VAL B 1 172 ? 37.501 -17.928 14.585 1.00 81.92 148 VAL B O 1
ATOM 2047 N N . ILE B 1 173 ? 35.326 -17.368 14.397 1.00 74.57 149 ILE B N 1
ATOM 2048 C CA . ILE B 1 173 ? 35.287 -16.591 15.649 1.00 73.70 149 ILE B CA 1
ATOM 2049 C C . ILE B 1 173 ? 34.160 -17.138 16.487 1.00 72.14 149 ILE B C 1
ATOM 2050 O O . ILE B 1 173 ? 33.075 -17.409 15.955 1.00 67.41 149 ILE B O 1
ATOM 2055 N N . SER B 1 174 ? 34.391 -17.266 17.795 1.00 71.83 150 SER B N 1
ATOM 2056 C CA . SER B 1 174 ? 33.459 -17.999 18.649 1.00 71.24 150 SER B CA 1
ATOM 2057 C C . SER B 1 174 ? 33.252 -17.352 19.998 1.00 72.00 150 SER B C 1
ATOM 2058 O O . SER B 1 174 ? 34.116 -16.647 20.512 1.00 74.27 150 SER B O 1
ATOM 2061 N N . ALA B 1 175 ? 32.085 -17.610 20.567 1.00 72.19 151 ALA B N 1
ATOM 2062 C CA . ALA B 1 175 ? 31.749 -17.218 21.930 1.00 74.29 151 ALA B CA 1
ATOM 2063 C C . ALA B 1 175 ? 31.059 -18.396 22.590 1.00 75.41 151 ALA B C 1
ATOM 2064 O O . ALA B 1 175 ? 30.506 -19.255 21.908 1.00 73.10 151 ALA B O 1
ATOM 2066 N N . ASN B 1 176 ? 31.101 -18.437 23.916 1.00 78.60 152 ASN B N 1
ATOM 2067 C CA . ASN B 1 176 ? 30.256 -19.357 24.651 1.00 80.91 152 ASN B CA 1
ATOM 2068 C C . ASN B 1 176 ? 29.852 -18.809 25.996 1.00 82.95 152 ASN B C 1
ATOM 2069 O O . ASN B 1 176 ? 30.309 -17.766 26.422 1.00 84.33 152 ASN B O 1
ATOM 2074 N N . TYR B 1 177 ? 28.930 -19.504 26.632 1.00 87.33 153 TYR B N 1
ATOM 2075 C CA . TYR B 1 177 ? 28.435 -19.095 27.920 1.00 90.94 153 TYR B CA 1
ATOM 2076 C C . TYR B 1 177 ? 27.913 -20.289 28.671 1.00 91.68 153 TYR B C 1
ATOM 2077 O O . TYR B 1 177 ? 27.479 -21.284 28.076 1.00 84.99 153 TYR B O 1
ATOM 2086 N N . ASP B 1 178 ? 27.940 -20.138 29.985 1.00 96.23 154 ASP B N 1
ATOM 2087 C CA . ASP B 1 178 ? 27.507 -21.149 30.906 1.00 102.79 154 ASP B CA 1
ATOM 2088 C C . ASP B 1 178 ? 26.796 -20.445 32.053 1.00 109.14 154 ASP B C 1
ATOM 2089 O O . ASP B 1 178 ? 27.107 -19.296 32.362 1.00 112.78 154 ASP B O 1
ATOM 2094 N N . VAL B 1 179 ? 25.846 -21.138 32.680 1.00 116.20 155 VAL B N 1
ATOM 2095 C CA . VAL B 1 179 ? 25.162 -20.634 33.875 1.00 118.38 155 VAL B CA 1
ATOM 2096 C C . VAL B 1 179 ? 25.573 -21.424 35.125 1.00 118.86 155 VAL B C 1
ATOM 2097 O O . VAL B 1 179 ? 26.651 -21.213 35.684 1.00 120.27 155 VAL B O 1
#

Foldseek 3Di:
DKWKAFAPFFWDDPDPVRGRTFDWDDWDWDWDDCVIDTFWTKTKGFDTSRVVVLVVQQVVQNWTAKMKMFDCVVDRFKIKMFGTKGWPDWDWDDDPPGSIMIMTTIDGFKMKMWGAVVPCSPDIDMDMDGD/DKWKAFAPAFWDDPDPVQGRTFDWDDWDWDWDDVIDTFWTKTKGFCTRRNVVLVVQQVVQPWTAKMKMFDQDVHDRFKIKMFGRKGWHDWAWDDDVPPGIMIMTTIDGQKMKIWGCDDVPHIDMDMDGD

InterPro domains:
  IPR008514 Type VI secretion system effector Hcp [PF05638] (34-164)
  IPR008514 Type VI secretion system effector Hcp [TIGR03344] (29-173)
  IPR036624 Hcp1-like superfamily [G3DSA:2.30.110.20] (32-189)
  IPR036624 Hcp1-like superfamily [SSF141452] (30-187)
  IPR053165 HSI-I assembly protein Hcp1 [PTHR36152] (30-188)